Protein AF-A0A2G5KDV7-F1 (afdb_monomer)

Mean predicted aligned error: 4.02 Å

Foldseek 3Di:
DQADKDKLAPPFQAEEAEAQQWDWDACAPQPPRDIDTFHGLPDDNVLVVLLQVLLSVQCVQWSYISTNDVVSQVPHQQQRYAYEYRGCRCNSPPPDQWAEAALRNRDSGHTHIYGNVSPTSQSSSLVSNLRVLRNLHDAAWAAAPGRADCDDDLEDESSHRPVPHPYYHHDCNPDPRIPDRDRSQCSNADVSSVIHGDDFPFDQDPVGAAEFDADPVRDGDCVRVDGDPSDPSDDHHHDPPD

Structure (mmCIF, N/CA/C/O backbone):
data_AF-A0A2G5KDV7-F1
#
_entry.id   AF-A0A2G5KDV7-F1
#
loop_
_atom_site.group_PDB
_atom_site.id
_atom_site.type_symbol
_atom_site.label_atom_id
_atom_site.label_alt_id
_atom_site.label_comp_id
_atom_site.label_asym_id
_atom_site.label_entity_id
_atom_site.label_seq_id
_atom_site.pdbx_PDB_ins_code
_atom_site.Cartn_x
_atom_site.Cartn_y
_atom_site.Cartn_z
_atom_site.occupancy
_atom_site.B_iso_or_equiv
_atom_site.auth_seq_id
_atom_site.auth_comp_id
_atom_site.auth_asym_id
_atom_site.auth_atom_id
_atom_site.pdbx_PDB_model_num
ATOM 1 N N . MET A 1 1 ? 2.431 22.452 -7.881 1.00 47.41 1 MET A N 1
ATOM 2 C CA . MET A 1 1 ? 2.127 22.806 -6.476 1.00 47.41 1 MET A CA 1
ATOM 3 C C . MET A 1 1 ? 2.805 21.763 -5.609 1.00 47.41 1 MET A C 1
ATOM 5 O O . MET A 1 1 ? 3.000 20.666 -6.113 1.00 47.41 1 MET A O 1
ATOM 9 N N . ALA A 1 2 ? 3.227 22.096 -4.388 1.00 55.12 2 ALA A N 1
ATOM 10 C CA . ALA A 1 2 ? 3.723 21.061 -3.481 1.00 55.12 2 ALA A CA 1
ATOM 11 C C . ALA A 1 2 ? 2.567 20.085 -3.183 1.00 55.12 2 ALA A C 1
ATOM 13 O O . ALA A 1 2 ? 1.452 20.571 -2.965 1.00 55.12 2 ALA A O 1
ATOM 14 N N . PRO A 1 3 ? 2.790 18.763 -3.234 1.00 62.12 3 PRO A N 1
ATOM 15 C CA . PRO A 1 3 ? 1.729 17.787 -3.021 1.00 62.12 3 PRO A CA 1
ATOM 16 C C . PRO A 1 3 ? 1.114 17.924 -1.623 1.00 62.12 3 PRO A C 1
ATOM 18 O O . PRO A 1 3 ? 1.781 18.307 -0.659 1.00 62.12 3 PRO A O 1
ATOM 21 N N . THR A 1 4 ? -0.179 17.612 -1.516 1.00 76.38 4 THR A N 1
ATOM 22 C CA . THR A 1 4 ? -0.894 17.577 -0.232 1.00 76.38 4 THR A CA 1
ATOM 23 C C . THR A 1 4 ? -0.190 16.615 0.724 1.00 76.38 4 THR A C 1
ATOM 25 O O . THR A 1 4 ? 0.043 15.463 0.367 1.00 76.38 4 THR A O 1
ATOM 28 N N . THR A 1 5 ? 0.136 17.060 1.939 1.00 89.06 5 THR A N 1
ATOM 29 C CA . THR A 1 5 ? 0.749 16.224 2.981 1.00 89.06 5 THR A CA 1
ATOM 30 C C . THR A 1 5 ? -0.321 15.411 3.708 1.00 89.06 5 THR A C 1
ATOM 32 O O . THR A 1 5 ? -1.156 15.973 4.412 1.00 89.06 5 THR A O 1
ATOM 35 N N . LEU A 1 6 ? -0.300 14.090 3.532 1.00 94.62 6 LEU A N 1
ATOM 36 C CA . LEU A 1 6 ? -1.293 13.158 4.070 1.00 94.62 6 LEU A CA 1
ATOM 37 C C . LEU A 1 6 ? -0.600 12.016 4.816 1.00 94.62 6 LEU A C 1
ATOM 39 O O . LEU A 1 6 ? 0.477 11.576 4.417 1.00 94.62 6 LEU A O 1
ATOM 43 N N . GLU A 1 7 ? -1.240 11.501 5.861 1.00 97.75 7 GLU A N 1
ATOM 44 C CA . GLU A 1 7 ? -0.791 10.347 6.651 1.00 97.75 7 GLU A CA 1
ATOM 45 C C . GLU A 1 7 ? -2.012 9.502 7.032 1.00 97.75 7 GLU A C 1
ATOM 47 O O . GLU A 1 7 ? -3.019 10.052 7.475 1.00 97.75 7 GLU A O 1
ATOM 52 N N . SER A 1 8 ? -1.969 8.178 6.832 1.00 97.31 8 SER A N 1
ATOM 53 C CA . SER A 1 8 ? -3.058 7.286 7.280 1.00 97.31 8 SER A CA 1
ATOM 54 C C . SER A 1 8 ? -2.961 7.004 8.768 1.00 97.31 8 SER A C 1
ATOM 56 O O . SER A 1 8 ? -3.984 6.842 9.427 1.00 97.31 8 SER A O 1
ATOM 58 N N . ARG A 1 9 ? -1.731 6.928 9.285 1.00 96.62 9 ARG A N 1
ATOM 59 C CA . ARG A 1 9 ? -1.452 6.516 10.656 1.00 96.62 9 ARG A CA 1
ATOM 60 C C . ARG A 1 9 ? -0.153 7.162 11.153 1.00 96.62 9 ARG A C 1
ATOM 62 O O . ARG A 1 9 ? 0.885 6.498 11.190 1.00 96.62 9 ARG A O 1
ATOM 69 N N . PRO A 1 10 ? -0.174 8.459 11.515 1.00 97.31 10 PRO A N 1
ATOM 70 C CA . PRO A 1 10 ? 0.992 9.126 12.085 1.00 97.31 10 PRO A CA 1
ATOM 71 C C . PRO A 1 10 ? 1.557 8.357 13.285 1.00 97.31 10 PRO A C 1
ATOM 73 O O . PRO A 1 10 ? 0.815 7.956 14.179 1.00 97.31 10 PRO A O 1
ATOM 76 N N . GLY A 1 11 ? 2.875 8.153 13.303 1.00 96.31 11 GLY A N 1
ATOM 77 C CA . GLY A 1 11 ? 3.566 7.417 14.369 1.00 96.31 11 GLY A CA 1
ATOM 78 C C . GLY A 1 11 ? 3.565 5.891 14.226 1.00 96.31 11 GLY A C 1
ATOM 79 O O . GLY A 1 11 ? 4.108 5.216 15.100 1.00 96.31 11 GLY A O 1
ATOM 80 N N . ALA A 1 12 ? 2.999 5.341 13.145 1.00 97.88 12 ALA A N 1
ATOM 81 C CA . ALA A 1 12 ? 3.109 3.914 12.864 1.00 97.88 12 ALA A CA 1
ATOM 82 C C . ALA A 1 12 ? 4.566 3.465 12.672 1.00 97.88 12 ALA A C 1
ATOM 84 O O . ALA A 1 12 ? 5.421 4.237 12.236 1.00 97.88 12 ALA A O 1
ATOM 85 N N . THR A 1 13 ? 4.842 2.196 12.982 1.00 96.94 13 THR A N 1
ATOM 86 C CA . THR A 1 13 ? 6.197 1.629 12.895 1.00 96.94 13 THR A CA 1
ATOM 87 C C . THR A 1 13 ? 6.701 1.546 11.456 1.00 96.94 13 THR A C 1
ATOM 89 O O . THR A 1 13 ? 7.855 1.879 11.197 1.00 96.94 13 THR A O 1
ATOM 92 N N . ALA A 1 14 ? 5.852 1.102 10.529 1.00 98.44 14 ALA A N 1
ATOM 93 C CA . ALA A 1 14 ? 6.174 1.032 9.110 1.00 98.44 14 ALA A CA 1
ATOM 94 C C . ALA A 1 14 ? 5.738 2.304 8.373 1.00 98.44 14 ALA A C 1
ATOM 96 O O . ALA A 1 14 ? 4.662 2.836 8.641 1.00 98.44 14 ALA A O 1
ATOM 97 N N . VAL A 1 15 ? 6.533 2.766 7.405 1.00 98.69 15 VAL A N 1
ATOM 98 C CA . VAL A 1 15 ? 6.208 3.953 6.595 1.00 98.69 15 VAL A CA 1
ATOM 99 C C . VAL A 1 15 ? 6.324 3.653 5.105 1.00 98.69 15 VAL A C 1
ATOM 101 O O . VAL A 1 15 ? 7.385 3.274 4.620 1.00 98.69 15 VAL A O 1
ATOM 104 N N . VAL A 1 16 ? 5.263 3.896 4.344 1.00 98.81 16 VAL A N 1
ATOM 105 C CA . VAL A 1 16 ? 5.290 3.863 2.878 1.00 98.81 16 VAL A CA 1
ATOM 106 C C . VAL A 1 16 ? 5.050 5.274 2.365 1.00 98.81 16 VAL A C 1
ATOM 108 O O . VAL A 1 16 ? 3.980 5.846 2.575 1.00 98.81 16 VAL A O 1
ATOM 111 N N . TYR A 1 17 ? 6.053 5.833 1.694 1.00 98.69 17 TYR A N 1
ATOM 112 C CA . TYR A 1 17 ? 5.932 7.110 1.003 1.00 98.69 17 TYR A CA 1
ATOM 113 C C . TYR A 1 17 ? 5.472 6.899 -0.430 1.00 98.69 17 TYR A C 1
ATOM 115 O O . TYR A 1 17 ? 6.083 6.127 -1.170 1.00 98.69 17 TYR A O 1
ATOM 123 N N . LEU A 1 18 ? 4.407 7.601 -0.799 1.00 98.75 18 LEU A N 1
ATOM 124 C CA . LEU A 1 18 ? 3.873 7.642 -2.150 1.00 98.75 18 LEU A CA 1
ATOM 125 C C . LEU A 1 18 ? 4.426 8.882 -2.855 1.00 98.75 18 LEU A C 1
ATOM 127 O O . LEU A 1 18 ? 4.024 10.008 -2.554 1.00 98.75 18 LEU A O 1
ATOM 131 N N . ASP A 1 19 ? 5.361 8.659 -3.770 1.00 98.38 19 ASP A N 1
ATOM 132 C CA . ASP A 1 19 ? 5.949 9.694 -4.612 1.00 98.38 19 ASP A CA 1
ATOM 133 C C . ASP A 1 19 ? 5.128 9.864 -5.896 1.00 98.38 19 ASP A C 1
ATOM 135 O O . ASP A 1 19 ? 5.025 8.939 -6.701 1.00 98.38 19 ASP A O 1
ATOM 139 N N . PHE A 1 20 ? 4.565 11.055 -6.093 1.00 98.12 20 PHE A N 1
ATOM 140 C CA . PHE A 1 20 ? 3.835 11.433 -7.308 1.00 98.12 20 PHE A CA 1
ATOM 141 C C . PHE A 1 20 ? 4.504 12.589 -8.062 1.00 98.12 20 PHE A C 1
ATOM 143 O O . PHE A 1 20 ? 4.075 12.914 -9.174 1.00 98.12 20 PHE A O 1
ATOM 150 N N . ASP A 1 21 ? 5.500 13.246 -7.462 1.00 96.56 21 ASP A N 1
ATOM 151 C CA . ASP A 1 21 ? 6.151 14.442 -7.999 1.00 96.56 21 ASP A CA 1
ATOM 152 C C . ASP A 1 21 ? 7.468 14.148 -8.728 1.00 96.56 21 ASP A C 1
ATOM 154 O O . ASP A 1 21 ? 8.045 15.058 -9.327 1.00 96.56 21 ASP A O 1
ATOM 158 N N . GLY A 1 22 ? 7.854 12.873 -8.793 1.00 95.94 22 GLY A N 1
ATOM 159 C CA . GLY A 1 22 ? 9.007 12.390 -9.539 1.00 95.94 22 GLY A CA 1
ATOM 160 C C . GLY A 1 22 ? 10.248 12.307 -8.656 1.00 95.94 22 GLY A C 1
ATOM 161 O O . GLY A 1 22 ? 10.384 13.006 -7.654 1.00 95.94 22 GLY A O 1
ATOM 162 N N . GLU A 1 23 ? 11.196 11.460 -9.048 1.00 96.88 23 GLU A N 1
ATOM 163 C CA . GLU A 1 23 ? 12.328 11.101 -8.199 1.00 96.88 23 GLU A CA 1
ATOM 164 C C . GLU A 1 23 ? 13.599 10.850 -9.012 1.00 96.88 23 GLU A C 1
ATOM 166 O O . GLU A 1 23 ? 13.586 10.478 -10.188 1.00 96.88 23 GLU A O 1
ATOM 171 N N . THR A 1 24 ? 14.742 11.050 -8.362 1.00 97.38 24 THR A N 1
ATOM 172 C CA . THR A 1 24 ? 16.050 10.639 -8.870 1.00 97.38 24 THR A CA 1
ATOM 173 C C . THR A 1 24 ? 16.578 9.486 -8.029 1.00 97.38 24 THR A C 1
ATOM 175 O O . THR A 1 24 ? 17.140 9.665 -6.949 1.00 97.38 24 THR A O 1
ATOM 178 N N . VAL A 1 25 ? 16.448 8.273 -8.556 1.00 96.81 25 VAL A N 1
ATOM 179 C CA . VAL A 1 25 ? 16.877 7.047 -7.880 1.00 96.81 25 VAL A CA 1
ATOM 180 C C . VAL A 1 25 ? 18.242 6.622 -8.407 1.00 96.81 25 VAL A C 1
ATOM 182 O O . VAL A 1 25 ? 18.429 6.487 -9.611 1.00 96.81 25 VAL A O 1
ATOM 185 N N . SER A 1 26 ? 19.211 6.369 -7.527 1.00 96.50 26 SER A N 1
ATOM 186 C CA . SER A 1 26 ? 20.548 5.881 -7.907 1.00 96.50 26 SER A CA 1
ATOM 187 C C . SER A 1 26 ? 21.129 4.942 -6.850 1.00 96.50 26 SER A C 1
ATOM 189 O O . SER A 1 26 ? 20.681 4.939 -5.705 1.00 96.50 26 SER A O 1
ATOM 191 N N . GLY A 1 27 ? 22.111 4.115 -7.229 1.00 94.50 27 GLY A N 1
ATOM 192 C CA . GLY A 1 27 ? 22.778 3.198 -6.295 1.00 94.50 27 GLY A CA 1
ATOM 193 C C . GLY A 1 27 ? 21.900 2.046 -5.790 1.00 94.50 27 GLY A C 1
ATOM 194 O O . GLY A 1 27 ? 22.244 1.403 -4.800 1.00 94.50 27 GLY A O 1
ATOM 195 N N . THR A 1 28 ? 20.775 1.786 -6.456 1.00 95.38 28 THR A N 1
ATOM 196 C CA . THR A 1 28 ? 19.835 0.709 -6.125 1.00 95.38 28 THR A CA 1
ATOM 197 C C . THR A 1 28 ? 20.129 -0.546 -6.951 1.00 95.38 28 THR A C 1
ATOM 199 O O . THR A 1 28 ? 20.949 -0.544 -7.866 1.00 95.38 28 THR A O 1
ATOM 202 N N . SER A 1 29 ? 19.470 -1.660 -6.653 1.00 95.31 29 SER A N 1
ATOM 203 C CA . SER A 1 29 ? 19.547 -2.870 -7.477 1.00 95.31 29 SER A CA 1
ATOM 204 C C . SER A 1 29 ? 18.914 -2.668 -8.860 1.00 95.31 29 SER A C 1
ATOM 206 O O . SER A 1 29 ? 19.253 -3.383 -9.806 1.00 95.31 29 SER A O 1
ATOM 208 N N . TRP A 1 30 ? 18.041 -1.668 -9.015 1.00 96.25 30 TRP A N 1
ATOM 209 C CA . TRP A 1 30 ? 17.484 -1.302 -10.310 1.00 96.25 30 TRP A CA 1
ATOM 210 C C . TRP A 1 30 ? 18.577 -0.817 -11.254 1.00 96.25 30 TRP A C 1
ATOM 212 O O . TRP A 1 30 ? 19.477 -0.066 -10.879 1.00 96.25 30 TRP A O 1
ATOM 222 N N . ARG A 1 31 ? 18.503 -1.268 -12.511 1.00 94.81 31 ARG A N 1
ATOM 223 C CA . ARG A 1 31 ? 19.414 -0.848 -13.586 1.00 94.81 31 ARG A CA 1
ATOM 224 C C . ARG A 1 31 ? 20.901 -0.978 -13.226 1.00 94.81 31 ARG A C 1
ATOM 226 O O . ARG A 1 31 ? 21.716 -0.217 -13.746 1.00 94.81 31 ARG A O 1
ATOM 233 N N . ASN A 1 32 ? 21.262 -1.963 -12.400 1.00 94.50 32 ASN A N 1
ATOM 234 C CA . ASN A 1 32 ? 22.628 -2.190 -11.916 1.00 94.50 32 ASN A CA 1
ATOM 235 C C . ASN A 1 32 ? 23.232 -0.960 -11.204 1.00 94.50 32 ASN A C 1
ATOM 237 O O . ASN A 1 32 ? 24.408 -0.656 -11.396 1.00 94.50 32 ASN A O 1
ATOM 241 N N . GLY A 1 33 ? 22.428 -0.217 -10.437 1.00 94.94 33 GLY A N 1
ATOM 242 C CA . GLY A 1 33 ? 22.871 0.969 -9.695 1.00 94.94 33 GLY A CA 1
ATOM 243 C C . GLY A 1 33 ? 22.898 2.265 -10.495 1.00 94.94 33 GLY A C 1
ATOM 244 O O . GLY A 1 33 ? 23.151 3.321 -9.911 1.00 94.94 33 GLY A O 1
ATOM 245 N N . ASN A 1 34 ? 22.624 2.214 -11.802 1.00 96.44 34 ASN A N 1
ATOM 246 C CA . ASN A 1 34 ? 22.547 3.414 -12.630 1.00 96.44 34 ASN A CA 1
ATOM 247 C C . ASN A 1 34 ? 21.387 4.315 -12.200 1.00 96.44 34 ASN A C 1
ATOM 249 O O . ASN A 1 34 ? 20.353 3.842 -11.729 1.00 96.44 34 ASN A O 1
ATOM 253 N N . THR A 1 35 ? 21.555 5.617 -12.421 1.00 97.25 35 THR A N 1
ATOM 254 C CA . THR A 1 35 ? 20.523 6.608 -12.126 1.00 97.25 35 THR A CA 1
ATOM 255 C C . THR A 1 35 ? 19.293 6.424 -13.014 1.00 97.25 35 THR A C 1
ATOM 257 O O . THR A 1 35 ? 19.408 6.294 -14.234 1.00 97.25 35 THR A O 1
ATOM 260 N N . VAL A 1 36 ? 18.118 6.472 -12.392 1.00 97.31 36 VAL A N 1
ATOM 261 C CA . VAL A 1 36 ? 16.805 6.577 -13.026 1.00 97.31 36 VAL A CA 1
ATOM 262 C C . VAL A 1 36 ? 16.191 7.897 -12.570 1.00 97.31 36 VAL A C 1
ATOM 264 O O . VAL A 1 36 ? 15.966 8.088 -11.379 1.00 97.31 36 VAL A O 1
ATOM 267 N N . ASN A 1 37 ? 15.947 8.802 -13.516 1.00 97.81 37 ASN A N 1
ATOM 268 C CA . ASN A 1 37 ? 15.204 10.038 -13.276 1.00 97.81 37 ASN A CA 1
ATOM 269 C C . ASN A 1 37 ? 13.776 9.813 -13.755 1.00 97.81 37 ASN A C 1
ATOM 271 O O . ASN A 1 37 ? 13.599 9.392 -14.901 1.00 97.81 37 ASN A O 1
ATOM 275 N N . THR A 1 38 ? 12.789 10.071 -12.907 1.00 97.50 38 THR A N 1
ATOM 276 C CA . THR A 1 38 ? 11.385 9.846 -13.238 1.00 97.50 38 THR A CA 1
ATOM 277 C C . THR A 1 38 ? 10.611 11.146 -13.331 1.00 97.50 38 THR A C 1
ATOM 279 O O . THR A 1 38 ? 10.773 12.060 -12.527 1.00 97.50 38 THR A O 1
ATOM 282 N N . GLU A 1 39 ? 9.760 11.219 -14.349 1.00 98.25 39 GLU A N 1
ATOM 283 C CA . GLU A 1 39 ? 8.775 12.285 -14.479 1.00 98.25 39 GLU A CA 1
ATOM 284 C C . GLU A 1 39 ? 7.673 12.141 -13.410 1.00 98.25 39 GLU A C 1
ATOM 286 O O . GLU A 1 39 ? 7.352 11.008 -13.022 1.00 98.25 39 GLU A O 1
ATOM 291 N N . PRO A 1 40 ? 7.044 13.252 -12.984 1.00 97.75 40 PRO A N 1
ATOM 292 C CA . PRO A 1 40 ? 5.869 13.221 -12.117 1.00 97.75 40 PRO A CA 1
ATOM 293 C C . PRO A 1 40 ? 4.734 12.361 -12.694 1.00 97.75 40 PRO A C 1
ATOM 295 O O . PRO A 1 40 ? 4.564 12.274 -13.913 1.00 97.75 40 PRO A O 1
ATOM 298 N N . ALA A 1 41 ? 3.880 11.812 -11.827 1.00 97.75 41 ALA A N 1
ATOM 299 C CA . ALA A 1 41 ? 2.701 11.036 -12.229 1.00 97.75 41 ALA A CA 1
ATOM 300 C C . ALA A 1 41 ? 1.692 11.850 -13.064 1.00 97.75 41 ALA A C 1
ATOM 302 O O . ALA A 1 41 ? 0.927 11.291 -13.845 1.00 97.75 41 ALA A O 1
ATOM 303 N N . GLY A 1 42 ? 1.663 13.177 -12.890 1.00 96.50 42 GLY A N 1
ATOM 304 C CA . GLY A 1 42 ? 0.704 14.060 -13.567 1.00 96.50 42 GLY A CA 1
ATOM 305 C C . GLY A 1 42 ? -0.707 14.045 -12.965 1.00 96.50 42 GLY A C 1
ATOM 306 O O . GLY A 1 42 ? -1.636 14.553 -13.589 1.00 96.50 42 GLY A O 1
ATOM 307 N N . PHE A 1 43 ? -0.869 13.482 -11.766 1.00 96.75 43 PHE A N 1
ATOM 308 C CA . PHE A 1 43 ? -2.140 13.425 -11.043 1.00 96.75 43 PHE A CA 1
ATOM 309 C C . PHE A 1 43 ? -2.561 14.777 -10.466 1.00 96.75 43 PHE A C 1
ATOM 311 O O . PHE A 1 43 ? -1.742 15.583 -10.022 1.00 96.75 43 PHE A O 1
ATOM 318 N N . SER A 1 44 ? -3.874 14.999 -10.435 1.00 96.00 44 SER A N 1
ATOM 319 C CA . SER A 1 44 ? -4.503 16.046 -9.631 1.00 96.00 44 SER A CA 1
ATOM 320 C C . SER A 1 44 ? -4.481 15.702 -8.136 1.00 96.00 44 SER A C 1
ATOM 322 O O . SER A 1 44 ? -4.366 14.536 -7.757 1.00 96.00 44 SER A O 1
ATOM 324 N N . ASP A 1 45 ? -4.680 16.698 -7.266 1.00 95.12 45 ASP A N 1
ATOM 325 C CA . ASP A 1 45 ? -4.762 16.466 -5.814 1.00 95.12 45 ASP A CA 1
ATOM 326 C C . ASP A 1 45 ? -5.859 15.452 -5.448 1.00 95.12 45 ASP A C 1
ATOM 328 O O . ASP A 1 45 ? -5.668 14.620 -4.565 1.00 95.12 45 ASP A O 1
ATOM 332 N N . ALA A 1 46 ? -6.990 15.470 -6.163 1.00 96.25 46 ALA A N 1
ATOM 333 C CA . ALA A 1 46 ? -8.077 14.513 -5.959 1.00 96.25 46 ALA A CA 1
ATOM 334 C C . ALA A 1 46 ? -7.661 13.074 -6.309 1.00 96.25 46 ALA A C 1
ATOM 336 O O . ALA A 1 46 ? -8.038 12.135 -5.610 1.00 96.25 46 ALA A O 1
ATOM 337 N N . GLU A 1 47 ? -6.863 12.889 -7.363 1.00 97.50 47 GLU A N 1
ATOM 338 C CA . GLU A 1 47 ? -6.331 11.576 -7.736 1.00 97.50 47 GLU A CA 1
ATOM 339 C C . GLU A 1 47 ? -5.266 11.091 -6.750 1.00 97.50 47 GLU A C 1
ATOM 341 O O . GLU A 1 47 ? -5.266 9.911 -6.404 1.00 97.50 47 GLU A O 1
ATOM 346 N N . ILE A 1 48 ? -4.411 11.987 -6.244 1.00 97.69 48 ILE A N 1
ATOM 347 C CA . ILE A 1 48 ? -3.427 11.672 -5.195 1.00 97.69 48 ILE A CA 1
ATOM 348 C C . ILE A 1 48 ? -4.141 11.233 -3.911 1.00 97.69 48 ILE A C 1
ATOM 350 O O . ILE A 1 48 ? -3.840 10.164 -3.378 1.00 97.69 48 ILE A O 1
ATOM 354 N N . ILE A 1 49 ? -5.122 12.017 -3.443 1.00 97.38 49 ILE A N 1
ATOM 355 C CA . ILE A 1 49 ? -5.931 11.688 -2.260 1.00 97.38 49 ILE A CA 1
ATOM 356 C C . ILE A 1 49 ? -6.591 10.324 -2.451 1.00 97.38 49 ILE A C 1
ATOM 358 O O . ILE A 1 49 ? -6.446 9.455 -1.593 1.00 97.38 49 ILE A O 1
ATOM 362 N N . ARG A 1 50 ? -7.245 10.101 -3.597 1.00 97.56 50 ARG A N 1
ATOM 363 C CA . ARG A 1 50 ? -7.967 8.853 -3.845 1.00 97.56 50 ARG A CA 1
ATOM 364 C C . ARG A 1 50 ? -7.041 7.640 -3.947 1.00 97.56 50 ARG A C 1
ATOM 366 O O . ARG A 1 50 ? -7.377 6.585 -3.419 1.00 97.56 50 ARG A O 1
ATOM 373 N N . THR A 1 51 ? -5.886 7.782 -4.597 1.00 98.12 51 THR A N 1
ATOM 374 C CA . THR A 1 51 ? -4.870 6.718 -4.689 1.00 98.12 51 THR A CA 1
ATOM 375 C C . THR A 1 51 ? -4.385 6.333 -3.294 1.00 98.12 51 THR A C 1
ATOM 377 O O . THR A 1 51 ? -4.356 5.156 -2.941 1.00 98.12 51 THR A O 1
ATOM 380 N N . ARG A 1 52 ? -4.074 7.339 -2.468 1.00 98.06 52 ARG A N 1
ATOM 381 C CA . ARG A 1 52 ? -3.622 7.145 -1.091 1.00 98.06 52 ARG A CA 1
ATOM 382 C C . ARG A 1 52 ? -4.702 6.535 -0.203 1.00 98.06 52 ARG A C 1
ATOM 384 O O . ARG A 1 52 ? -4.370 5.706 0.627 1.00 98.06 52 ARG A O 1
ATOM 391 N N . GLU A 1 53 ? -5.964 6.936 -0.341 1.00 97.69 53 GLU A N 1
ATOM 392 C CA . GLU A 1 53 ? -7.085 6.347 0.408 1.00 97.69 53 GLU A CA 1
ATOM 393 C C . GLU A 1 53 ? -7.254 4.857 0.124 1.00 97.69 53 GLU A C 1
ATOM 395 O O . GLU A 1 53 ? -7.460 4.098 1.060 1.00 97.69 53 GLU A O 1
ATOM 400 N N . ILE A 1 54 ? -7.129 4.438 -1.139 1.00 97.88 54 ILE A N 1
ATOM 401 C CA . ILE A 1 54 ? -7.214 3.020 -1.515 1.00 97.88 54 ILE A CA 1
ATOM 402 C C . ILE A 1 54 ? -6.102 2.227 -0.829 1.00 97.88 54 ILE A C 1
ATOM 404 O O . ILE A 1 54 ? -6.383 1.268 -0.122 1.00 97.88 54 ILE A O 1
ATOM 408 N N . MET A 1 55 ? -4.853 2.684 -0.951 1.00 98.62 55 MET A N 1
ATOM 409 C CA . MET A 1 55 ? -3.736 2.021 -0.275 1.00 98.62 55 MET A CA 1
ATOM 410 C C . MET A 1 55 ? -3.875 2.080 1.254 1.00 98.62 55 MET A C 1
ATOM 412 O O . MET A 1 55 ? -3.588 1.112 1.945 1.00 98.62 55 MET A O 1
ATOM 416 N N . ALA A 1 56 ? -4.323 3.206 1.813 1.00 98.31 56 ALA A N 1
ATOM 417 C CA . ALA A 1 56 ? -4.527 3.345 3.253 1.00 98.31 56 ALA A CA 1
ATOM 418 C C . ALA A 1 56 ? -5.575 2.364 3.790 1.00 98.31 56 ALA A C 1
ATOM 420 O O . ALA A 1 56 ? -5.398 1.869 4.899 1.00 98.31 56 ALA A O 1
ATOM 421 N N . GLU A 1 57 ? -6.625 2.087 3.015 1.00 96.94 57 GLU A N 1
ATOM 422 C CA . GLU A 1 57 ? -7.645 1.094 3.345 1.00 96.94 57 GLU A CA 1
ATOM 423 C C . GLU A 1 57 ? -7.075 -0.327 3.288 1.00 96.94 57 GLU A C 1
ATOM 425 O O . GLU A 1 57 ? -7.196 -1.069 4.263 1.00 96.94 57 GLU A O 1
ATOM 430 N N . ASP A 1 58 ? -6.370 -0.674 2.205 1.00 97.94 58 ASP A N 1
ATOM 431 C CA . ASP A 1 58 ? -5.742 -1.991 2.038 1.00 97.94 58 ASP A CA 1
ATOM 432 C C . ASP A 1 58 ? -4.766 -2.304 3.186 1.00 97.94 58 ASP A C 1
ATOM 434 O O . ASP A 1 58 ? -4.677 -3.443 3.644 1.00 97.94 58 ASP A O 1
ATOM 438 N N . PHE A 1 59 ? -4.041 -1.296 3.682 1.00 98.19 59 PHE A N 1
ATOM 439 C CA . PHE A 1 59 ? -3.088 -1.443 4.785 1.00 98.19 59 PHE A CA 1
ATOM 440 C C . PHE A 1 59 ? -3.657 -1.081 6.169 1.00 98.19 59 PHE A C 1
ATOM 442 O O . PHE A 1 59 ? -2.907 -1.091 7.149 1.00 98.19 59 PHE A O 1
ATOM 449 N N . SER A 1 60 ? -4.956 -0.781 6.285 1.00 96.50 60 SER A N 1
ATOM 450 C CA . SER A 1 60 ? -5.580 -0.326 7.538 1.00 96.50 60 SER A CA 1
ATOM 451 C C . SER A 1 60 ? -5.412 -1.272 8.744 1.00 96.50 60 SER A C 1
ATOM 453 O O . SER A 1 60 ? -5.217 -0.731 9.844 1.00 96.50 60 SER A O 1
ATOM 455 N N . PRO A 1 61 ? -5.367 -2.620 8.588 1.00 96.31 61 PRO A N 1
ATOM 456 C CA . PRO A 1 61 ? -5.149 -3.551 9.702 1.00 96.31 61 PRO A CA 1
ATOM 457 C C . PRO A 1 61 ? -3.726 -3.523 10.274 1.00 96.31 61 PRO A C 1
ATOM 459 O O . PRO A 1 61 ? -3.464 -4.049 11.356 1.00 96.31 61 PRO A O 1
ATOM 462 N N . PHE A 1 62 ? -2.768 -2.950 9.544 1.00 97.88 62 PHE A N 1
ATOM 463 C CA . PHE A 1 62 ? -1.353 -3.024 9.888 1.00 97.88 62 PHE A CA 1
ATOM 464 C C . PHE A 1 62 ? -0.854 -1.734 10.530 1.00 97.88 62 PHE A C 1
ATOM 466 O O . PHE A 1 62 ? -1.336 -0.631 10.255 1.00 97.88 62 PHE A O 1
ATOM 473 N N . ASN A 1 63 ? 0.166 -1.860 11.379 1.00 97.94 63 ASN A N 1
ATOM 474 C CA . ASN A 1 63 ? 0.860 -0.729 11.982 1.00 97.94 63 ASN A CA 1
ATOM 475 C C . ASN A 1 63 ? 1.783 -0.044 10.953 1.00 97.94 63 ASN A C 1
ATOM 477 O O . ASN A 1 63 ? 3.013 -0.050 11.075 1.00 97.94 63 ASN A O 1
ATOM 481 N N . MET A 1 64 ? 1.158 0.525 9.918 1.00 98.62 64 MET A N 1
ATOM 482 C CA . MET A 1 64 ? 1.782 1.127 8.748 1.00 98.62 64 MET A CA 1
ATOM 483 C C . MET A 1 64 ? 1.148 2.480 8.406 1.00 98.62 64 MET A C 1
ATOM 485 O O . MET A 1 64 ? -0.073 2.638 8.384 1.00 98.62 64 MET A O 1
ATOM 489 N N . ASN A 1 65 ? 1.998 3.459 8.107 1.00 98.75 65 ASN A N 1
ATOM 490 C CA . ASN A 1 65 ? 1.612 4.778 7.635 1.00 98.75 65 ASN A CA 1
ATOM 491 C C . ASN A 1 65 ? 1.775 4.866 6.116 1.00 98.75 65 ASN A C 1
ATOM 493 O O . ASN A 1 65 ? 2.892 4.796 5.604 1.00 98.75 65 ASN A O 1
ATOM 497 N N . ILE A 1 66 ? 0.670 5.077 5.410 1.00 98.75 66 ILE A N 1
ATOM 498 C CA . ILE A 1 66 ? 0.638 5.392 3.984 1.00 98.75 66 ILE A CA 1
ATOM 499 C C . ILE A 1 66 ? 0.601 6.911 3.846 1.00 98.75 66 ILE A C 1
ATOM 501 O O . ILE A 1 66 ? -0.400 7.561 4.186 1.00 98.75 66 ILE A O 1
ATOM 505 N N . THR A 1 67 ? 1.705 7.484 3.371 1.00 98.62 67 THR A N 1
ATOM 506 C CA . THR A 1 67 ? 1.947 8.923 3.456 1.00 98.62 67 THR A CA 1
ATOM 507 C C . THR A 1 67 ? 2.456 9.546 2.161 1.00 98.62 67 THR A C 1
ATOM 509 O O . THR A 1 67 ? 3.186 8.931 1.395 1.00 98.62 67 THR A O 1
ATOM 512 N N . THR A 1 68 ? 2.104 10.810 1.942 1.00 97.88 68 THR A N 1
ATOM 513 C CA . THR A 1 68 ? 2.720 11.712 0.950 1.00 97.88 68 THR A CA 1
ATOM 514 C C . THR A 1 68 ? 3.641 12.739 1.627 1.00 97.88 68 THR A C 1
ATOM 516 O O . THR A 1 68 ? 4.025 13.747 1.037 1.00 97.88 68 THR A O 1
ATOM 519 N N . ASN A 1 69 ? 3.997 12.519 2.897 1.00 97.12 69 ASN A N 1
ATOM 520 C CA . ASN A 1 69 ? 4.899 13.362 3.670 1.00 97.12 69 ASN A CA 1
ATOM 521 C C . ASN A 1 69 ? 6.335 12.827 3.597 1.00 97.12 69 ASN A C 1
ATOM 523 O O . ASN A 1 69 ? 6.719 11.919 4.340 1.00 97.12 69 ASN A O 1
ATOM 527 N N . ARG A 1 70 ? 7.160 13.430 2.736 1.00 96.69 70 ARG A N 1
ATOM 528 C CA . ARG A 1 70 ? 8.569 13.042 2.567 1.00 96.69 70 ARG A CA 1
ATOM 529 C C . ARG A 1 70 ? 9.358 13.082 3.878 1.00 96.69 70 ARG A C 1
ATOM 531 O O . ARG A 1 70 ? 10.172 12.195 4.122 1.00 96.69 70 ARG A O 1
ATOM 538 N N . ALA A 1 71 ? 9.094 14.065 4.740 1.00 97.12 71 ALA A N 1
ATOM 539 C CA . ALA A 1 71 ? 9.822 14.221 5.998 1.00 97.12 71 ALA A CA 1
ATOM 540 C C . ALA A 1 71 ? 9.604 13.032 6.951 1.00 97.12 71 ALA A C 1
ATOM 542 O O . ALA A 1 71 ? 10.535 12.630 7.646 1.00 97.12 71 ALA A O 1
ATOM 543 N N . VAL A 1 72 ? 8.406 12.437 6.953 1.00 97.62 72 VAL A N 1
ATOM 544 C CA . VAL A 1 72 ? 8.091 11.248 7.766 1.00 97.62 72 VAL A CA 1
ATOM 545 C C . VAL A 1 72 ? 8.867 10.031 7.264 1.00 97.62 72 VAL A C 1
ATOM 547 O O . VAL A 1 72 ? 9.465 9.303 8.053 1.00 97.62 72 VAL A O 1
ATOM 550 N N . TYR A 1 73 ? 8.946 9.851 5.946 1.00 97.62 73 TYR A N 1
ATOM 551 C CA . TYR A 1 73 ? 9.751 8.792 5.334 1.00 97.62 73 TYR A CA 1
ATOM 552 C C . TYR A 1 73 ? 11.253 8.950 5.580 1.00 97.62 73 TYR A C 1
ATOM 554 O O . TYR A 1 73 ? 11.952 7.978 5.870 1.00 97.62 73 TYR A O 1
ATOM 562 N N . GLU A 1 74 ? 11.776 10.171 5.501 1.00 97.12 74 GLU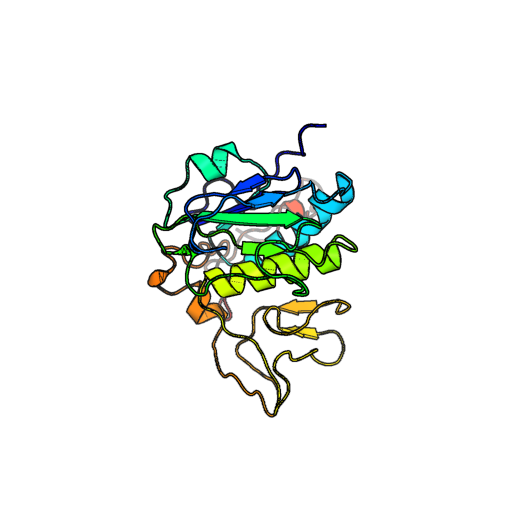 A N 1
ATOM 563 C CA . GLU A 1 74 ? 13.200 10.420 5.738 1.00 97.12 74 GLU A CA 1
ATOM 564 C C . GLU A 1 74 ? 13.616 10.127 7.184 1.00 97.12 74 GLU A C 1
ATOM 566 O O . GLU A 1 74 ? 14.740 9.675 7.408 1.00 97.12 74 GLU A O 1
ATOM 571 N N . GLN A 1 75 ? 12.705 10.310 8.144 1.00 97.50 75 GLN A N 1
ATOM 572 C CA . GLN A 1 75 ? 12.932 10.008 9.560 1.00 97.50 75 GLN A CA 1
ATOM 573 C C . GLN A 1 75 ? 12.816 8.514 9.898 1.00 97.50 75 GLN A C 1
ATOM 575 O O . GLN A 1 75 ? 13.379 8.077 10.903 1.00 97.50 75 GLN A O 1
ATOM 580 N N . ALA A 1 76 ? 12.117 7.724 9.080 1.00 97.25 76 ALA A N 1
ATOM 581 C CA . ALA A 1 76 ? 11.943 6.297 9.323 1.00 97.25 76 ALA A CA 1
ATOM 582 C C . ALA A 1 76 ? 13.250 5.497 9.079 1.00 97.25 76 ALA A C 1
ATOM 584 O O . ALA A 1 76 ? 14.033 5.833 8.175 1.00 97.25 76 ALA A O 1
ATOM 585 N N . PRO A 1 77 ? 13.506 4.415 9.843 1.00 96.31 77 PRO A N 1
ATOM 586 C CA . PRO A 1 77 ? 14.623 3.504 9.587 1.00 96.31 77 PRO A CA 1
ATOM 587 C C . PRO A 1 77 ? 14.521 2.830 8.213 1.00 96.31 77 PRO A C 1
ATOM 589 O O . PRO A 1 77 ? 13.426 2.529 7.747 1.00 96.31 77 PRO A O 1
ATOM 592 N N . ASN A 1 78 ? 15.659 2.550 7.564 1.00 95.19 78 ASN A N 1
ATOM 593 C CA . ASN A 1 78 ? 15.671 1.971 6.210 1.00 95.19 78 ASN A CA 1
ATOM 594 C C . ASN A 1 78 ? 14.956 0.615 6.117 1.00 95.19 78 ASN A C 1
ATOM 596 O O . ASN A 1 78 ? 14.290 0.363 5.127 1.00 95.19 78 ASN A O 1
ATOM 600 N N . ASN A 1 79 ? 15.038 -0.214 7.158 1.00 95.56 79 ASN A N 1
ATOM 601 C CA . ASN A 1 79 ? 14.384 -1.524 7.235 1.00 95.56 79 ASN A CA 1
ATOM 602 C C . ASN A 1 79 ? 12.923 -1.473 7.736 1.00 95.56 79 ASN A C 1
ATOM 604 O O . ASN A 1 79 ? 12.380 -2.505 8.144 1.00 95.56 79 ASN A O 1
ATOM 608 N N . GLN A 1 80 ? 12.336 -0.275 7.799 1.00 96.88 80 GLN A N 1
ATOM 609 C CA . GLN A 1 80 ? 10.955 -0.003 8.215 1.00 96.88 80 GLN A CA 1
ATOM 610 C C . GLN A 1 80 ? 10.287 1.034 7.299 1.00 96.88 80 GLN A C 1
ATOM 612 O O . GLN A 1 80 ? 9.291 1.658 7.677 1.00 96.88 80 GLN A O 1
ATOM 617 N N . LYS A 1 81 ? 10.827 1.236 6.091 1.00 98.00 81 LYS A N 1
ATOM 618 C CA . LYS A 1 81 ? 10.258 2.178 5.135 1.00 98.00 81 LYS A CA 1
ATOM 619 C C . LYS A 1 81 ? 10.318 1.700 3.698 1.00 98.00 81 LYS A C 1
ATOM 621 O O . LYS A 1 81 ? 11.208 0.950 3.313 1.00 98.00 81 LYS A O 1
ATOM 626 N N . MET A 1 82 ? 9.405 2.218 2.888 1.00 98.75 82 MET A N 1
ATOM 627 C CA . MET A 1 82 ? 9.391 2.006 1.449 1.00 98.75 82 MET A CA 1
ATOM 628 C C . MET A 1 82 ? 9.088 3.296 0.702 1.00 98.75 82 MET A C 1
ATOM 630 O O . MET A 1 82 ? 8.222 4.072 1.098 1.00 98.75 82 MET A O 1
ATOM 634 N N . LEU A 1 83 ? 9.815 3.498 -0.392 1.00 98.69 83 LEU A N 1
ATOM 635 C CA . LEU A 1 83 ? 9.542 4.509 -1.402 1.00 98.69 83 LEU A CA 1
ATOM 636 C C . LEU A 1 83 ? 8.777 3.826 -2.543 1.00 98.69 83 LEU A C 1
ATOM 638 O O . LEU A 1 83 ? 9.307 2.914 -3.180 1.00 98.69 83 LEU A O 1
ATOM 642 N N . CYS A 1 84 ? 7.535 4.246 -2.768 1.00 98.81 84 CYS A N 1
ATOM 643 C CA . CYS A 1 84 ? 6.676 3.780 -3.852 1.00 98.81 84 CYS A CA 1
ATOM 64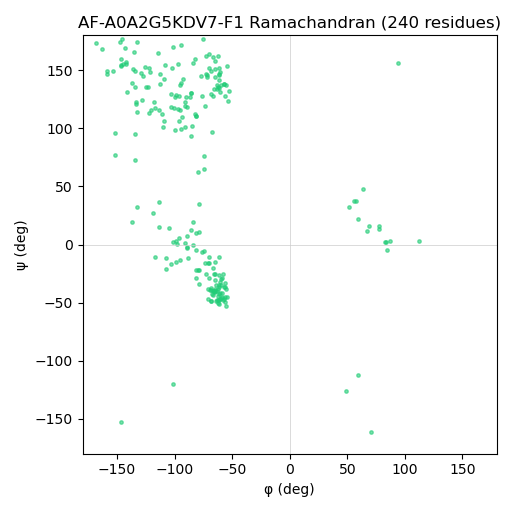4 C C . CYS A 1 84 ? 6.492 4.918 -4.859 1.00 98.81 84 CYS A C 1
ATOM 646 O O . CYS A 1 84 ? 5.909 5.948 -4.523 1.00 98.81 84 CYS A O 1
ATOM 648 N N . ILE A 1 85 ? 7.038 4.752 -6.065 1.00 98.81 85 ILE A N 1
ATOM 649 C CA . ILE A 1 85 ? 7.134 5.816 -7.074 1.00 98.81 85 ILE A CA 1
ATOM 650 C C . ILE A 1 85 ? 6.070 5.619 -8.145 1.00 98.81 85 ILE A C 1
ATOM 652 O O . ILE A 1 85 ? 6.110 4.637 -8.886 1.00 98.81 85 ILE A O 1
ATOM 656 N N . PHE A 1 86 ? 5.166 6.586 -8.272 1.00 98.75 86 PHE A N 1
ATOM 657 C CA . PHE A 1 86 ? 4.138 6.646 -9.304 1.00 98.75 86 PHE A CA 1
ATOM 658 C C . PHE A 1 86 ? 4.639 7.510 -10.455 1.00 98.75 86 PHE A C 1
ATOM 660 O O . PHE A 1 86 ? 4.886 8.704 -10.294 1.00 98.75 86 PHE A O 1
ATOM 667 N N . THR A 1 87 ? 4.811 6.922 -11.635 1.00 98.69 87 THR A N 1
ATOM 668 C CA . THR A 1 87 ? 5.426 7.639 -12.758 1.00 98.69 87 THR A CA 1
ATOM 669 C C . THR A 1 87 ? 5.069 7.009 -14.102 1.00 98.69 87 THR A C 1
ATOM 671 O O . THR A 1 87 ? 4.935 5.792 -14.188 1.00 98.69 87 THR A O 1
ATOM 674 N N . PRO A 1 88 ? 4.983 7.788 -15.195 1.00 98.12 88 PRO A N 1
ATOM 675 C CA . PRO A 1 88 ? 4.954 7.221 -16.543 1.00 98.12 88 PRO A CA 1
ATOM 676 C C . PRO A 1 88 ? 6.334 6.708 -17.004 1.00 98.12 88 PRO A C 1
ATOM 678 O O . PRO A 1 88 ? 6.450 6.148 -18.092 1.00 98.12 88 PRO A O 1
ATOM 681 N N . THR A 1 89 ? 7.399 6.931 -16.225 1.00 98.12 89 THR A N 1
ATOM 682 C CA . THR A 1 89 ? 8.773 6.576 -16.602 1.00 98.12 89 THR A CA 1
ATOM 683 C C . THR A 1 89 ? 9.094 5.123 -16.250 1.00 98.12 89 THR A C 1
ATOM 685 O O . THR A 1 89 ? 9.597 4.826 -15.168 1.00 98.12 89 THR A O 1
ATOM 688 N N . ASP A 1 90 ? 8.899 4.207 -17.197 1.00 97.31 90 ASP A N 1
ATOM 689 C CA . ASP A 1 90 ? 9.089 2.758 -17.009 1.00 97.31 90 ASP A CA 1
ATOM 690 C C . ASP A 1 90 ? 10.542 2.272 -17.178 1.00 97.31 90 ASP A C 1
ATOM 692 O O . ASP A 1 90 ? 10.821 1.090 -17.362 1.00 97.31 90 ASP A O 1
ATOM 696 N N . THR A 1 91 ? 11.517 3.178 -17.073 1.00 95.94 91 THR A N 1
ATOM 697 C CA . THR A 1 91 ? 12.930 2.880 -17.356 1.00 95.94 91 THR A CA 1
ATOM 698 C C . THR A 1 91 ? 13.497 1.759 -16.476 1.00 95.94 91 THR A C 1
ATOM 700 O O . THR A 1 91 ? 14.415 1.060 -16.920 1.00 95.94 91 THR A O 1
ATOM 703 N N . ALA A 1 92 ? 12.997 1.564 -15.248 1.00 95.12 92 ALA A N 1
ATOM 704 C CA . ALA A 1 92 ? 13.465 0.476 -14.387 1.00 95.12 92 ALA A CA 1
ATOM 705 C C . ALA A 1 92 ? 13.050 -0.907 -14.925 1.00 95.12 92 ALA A C 1
ATOM 707 O O . ALA A 1 92 ? 13.873 -1.824 -14.881 1.00 95.12 92 ALA A O 1
ATOM 708 N N . THR A 1 93 ? 11.849 -1.031 -15.503 1.00 96.25 93 THR A N 1
ATOM 709 C CA . THR A 1 93 ? 11.394 -2.224 -16.234 1.00 96.25 93 THR A CA 1
ATOM 710 C C . THR A 1 93 ? 10.357 -1.876 -17.315 1.00 96.25 93 THR A C 1
ATOM 712 O O . THR A 1 93 ? 9.161 -1.765 -17.041 1.00 96.25 93 THR A O 1
ATOM 715 N N . PRO A 1 94 ? 10.795 -1.708 -18.574 1.00 96.50 94 PRO A N 1
ATOM 716 C CA . PRO A 1 94 ? 9.886 -1.298 -19.633 1.00 96.50 94 PRO A CA 1
ATOM 717 C C . PRO A 1 94 ? 8.756 -2.298 -19.889 1.00 96.50 94 PRO A C 1
ATOM 719 O O . PRO A 1 94 ? 9.000 -3.501 -20.011 1.00 96.50 94 PRO A O 1
ATOM 722 N N . GLY A 1 95 ? 7.531 -1.790 -20.029 1.00 95.38 95 GLY A N 1
ATOM 723 C CA . GLY A 1 95 ? 6.341 -2.585 -20.354 1.00 95.38 95 GLY A CA 1
ATOM 724 C C . GLY A 1 95 ? 5.641 -3.290 -19.183 1.00 95.38 95 GLY A C 1
ATOM 725 O O . GLY A 1 95 ? 4.648 -3.978 -19.426 1.00 95.38 95 GLY A O 1
ATOM 726 N N . SER A 1 96 ? 6.106 -3.127 -17.941 1.00 96.19 96 SER A N 1
ATOM 727 C CA . SER A 1 96 ? 5.389 -3.618 -16.754 1.00 96.19 96 SER A CA 1
ATOM 728 C C . SER A 1 96 ? 4.280 -2.652 -16.313 1.00 96.19 96 SER A C 1
ATOM 730 O O . SER A 1 96 ? 4.317 -1.466 -16.631 1.00 96.19 96 SER A O 1
ATOM 732 N N . GLY A 1 97 ? 3.304 -3.145 -15.542 1.00 95.94 97 GLY A N 1
ATOM 733 C CA . GLY A 1 97 ? 2.313 -2.288 -14.869 1.00 95.94 97 GLY A CA 1
ATOM 734 C C . GLY A 1 97 ? 2.825 -1.671 -13.561 1.00 95.94 97 GLY A C 1
ATOM 735 O O . GLY A 1 97 ? 2.449 -0.562 -13.190 1.00 95.94 97 GLY A O 1
ATOM 736 N N . GLY A 1 98 ? 3.742 -2.372 -12.911 1.00 98.06 98 GLY A N 1
ATOM 737 C CA . GLY A 1 98 ? 4.518 -1.964 -11.752 1.00 98.06 98 GLY A CA 1
ATOM 738 C C . GLY A 1 98 ? 5.637 -2.983 -11.541 1.00 98.06 98 GLY A C 1
ATOM 739 O O . GLY A 1 98 ? 5.735 -3.959 -12.298 1.00 98.06 98 GLY A O 1
ATOM 740 N N . VAL A 1 99 ? 6.541 -2.711 -10.601 1.00 98.62 99 VAL A N 1
ATOM 741 C CA . VAL A 1 99 ? 7.530 -3.701 -10.170 1.00 98.62 99 VAL A CA 1
ATOM 742 C C . VAL A 1 99 ? 8.096 -3.402 -8.785 1.00 98.62 99 VAL A C 1
ATOM 744 O O . VAL A 1 99 ? 8.370 -2.251 -8.426 1.00 98.62 99 VAL A O 1
ATOM 747 N N . ALA A 1 100 ? 8.414 -4.463 -8.057 1.00 98.62 100 ALA A N 1
ATOM 748 C CA . ALA A 1 100 ? 9.131 -4.413 -6.798 1.00 98.62 100 ALA A CA 1
ATOM 749 C C . ALA A 1 100 ? 10.103 -5.590 -6.658 1.00 98.62 100 ALA A C 1
ATOM 751 O O . ALA A 1 100 ? 9.938 -6.652 -7.257 1.00 98.62 100 ALA A O 1
ATOM 752 N N . PHE A 1 101 ? 11.126 -5.413 -5.822 1.00 98.25 101 PHE A N 1
ATOM 753 C CA . PHE A 1 101 ? 11.929 -6.537 -5.351 1.00 98.25 101 PHE A CA 1
ATOM 754 C C . PHE A 1 101 ? 11.269 -7.159 -4.124 1.00 98.25 101 PHE A C 1
ATOM 756 O O . PHE A 1 101 ? 10.974 -6.463 -3.153 1.00 98.25 101 PHE A O 1
ATOM 763 N N . ILE A 1 102 ? 11.104 -8.481 -4.138 1.00 98.19 102 ILE A N 1
ATOM 764 C CA . ILE A 1 102 ? 10.509 -9.194 -3.009 1.00 98.19 102 ILE A CA 1
ATOM 765 C C . ILE A 1 102 ? 11.375 -9.021 -1.751 1.00 98.19 102 ILE A C 1
ATOM 767 O O . ILE A 1 102 ? 12.599 -9.162 -1.809 1.00 98.19 102 ILE A O 1
ATOM 771 N N . ASN A 1 103 ? 10.735 -8.752 -0.608 1.00 97.88 103 ASN A N 1
ATOM 772 C CA . ASN A 1 103 ? 11.358 -8.494 0.703 1.00 97.88 103 ASN A CA 1
ATOM 773 C C . ASN A 1 103 ? 12.178 -7.194 0.818 1.00 97.88 103 ASN A C 1
ATOM 775 O O . ASN A 1 103 ? 12.898 -7.023 1.809 1.00 97.88 103 ASN A O 1
ATOM 779 N N . SER A 1 104 ? 12.109 -6.272 -0.151 1.00 98.00 104 SER A N 1
ATOM 780 C CA . SER A 1 104 ? 12.914 -5.045 -0.101 1.00 98.00 104 SER A CA 1
ATOM 781 C C . SER A 1 104 ? 12.558 -4.110 1.062 1.00 98.00 104 SER A C 1
ATOM 783 O O . SER A 1 104 ? 13.456 -3.408 1.524 1.00 98.00 104 SER A O 1
ATOM 785 N N . PHE A 1 105 ? 11.323 -4.148 1.587 1.00 98.19 105 PHE A N 1
ATOM 786 C CA . PHE A 1 105 ? 10.862 -3.308 2.707 1.00 98.19 105 PHE A CA 1
ATOM 787 C C . PHE A 1 105 ? 11.723 -3.478 3.963 1.00 98.19 105 PHE A C 1
ATOM 789 O O . PHE A 1 105 ? 12.149 -2.520 4.599 1.00 98.19 105 PHE A O 1
ATOM 796 N N . SER A 1 106 ? 11.998 -4.735 4.307 1.00 95.50 106 SER A N 1
ATOM 797 C CA . SER A 1 106 ? 12.783 -5.105 5.491 1.00 95.50 106 SER A CA 1
ATOM 798 C C . SER A 1 106 ? 14.296 -5.008 5.277 1.00 95.50 106 SER A C 1
ATOM 800 O O . SER A 1 106 ? 15.084 -5.247 6.197 1.00 95.50 106 SER A O 1
ATOM 802 N N . SER A 1 107 ? 14.725 -4.700 4.052 1.00 93.81 107 SER A N 1
ATOM 803 C CA . SER A 1 107 ? 16.134 -4.629 3.697 1.00 93.81 107 SER A CA 1
ATOM 804 C C . SER A 1 107 ? 16.720 -3.262 4.056 1.00 93.81 107 SER A C 1
ATOM 806 O O . SER A 1 107 ? 16.019 -2.262 4.126 1.00 93.81 107 SER A O 1
ATOM 808 N N . ASN A 1 108 ? 18.038 -3.188 4.245 1.00 91.88 108 ASN A N 1
ATOM 809 C CA . ASN A 1 108 ? 18.728 -1.897 4.379 1.00 91.88 108 ASN A CA 1
ATOM 810 C C . ASN A 1 108 ? 19.083 -1.267 3.019 1.00 91.88 108 ASN A C 1
ATOM 812 O O . ASN A 1 108 ? 19.708 -0.206 2.982 1.00 91.88 108 ASN A O 1
ATOM 816 N N . ALA A 1 109 ? 18.746 -1.934 1.910 1.00 90.94 109 ALA A N 1
ATOM 817 C CA . ALA A 1 109 ? 18.952 -1.408 0.572 1.00 90.94 109 ALA A CA 1
ATOM 818 C C . ALA A 1 109 ? 17.752 -0.539 0.187 1.00 90.94 109 ALA A C 1
ATOM 820 O O . ALA A 1 109 ? 16.610 -0.979 0.268 1.00 90.94 109 ALA A O 1
ATOM 821 N N . ASN A 1 110 ? 18.012 0.676 -0.291 1.00 88.81 110 ASN A N 1
ATOM 822 C CA . ASN A 1 110 ? 16.964 1.615 -0.689 1.00 88.81 110 ASN A CA 1
ATOM 823 C C . ASN A 1 110 ? 16.417 1.266 -2.083 1.00 88.81 110 ASN A C 1
ATOM 825 O O . ASN A 1 110 ? 16.590 2.027 -3.029 1.00 88.81 110 ASN A O 1
ATOM 829 N N . ASN A 1 111 ? 15.818 0.087 -2.232 1.00 96.56 111 ASN A N 1
ATOM 830 C CA . ASN A 1 111 ? 15.194 -0.365 -3.471 1.00 96.56 111 ASN A CA 1
ATOM 831 C C . ASN A 1 111 ? 13.714 0.043 -3.481 1.00 96.56 111 ASN A C 1
ATOM 833 O O . ASN A 1 111 ? 12.923 -0.653 -2.839 1.00 96.56 111 ASN A O 1
ATOM 837 N N . PRO A 1 112 ? 13.327 1.121 -4.192 1.00 98.19 112 PRO A N 1
ATOM 838 C CA . PRO A 1 112 ? 11.926 1.499 -4.290 1.00 98.19 112 PRO A CA 1
ATOM 839 C C . PRO A 1 112 ? 11.129 0.447 -5.061 1.00 98.19 112 PRO A C 1
ATOM 841 O O . PRO A 1 112 ? 11.695 -0.342 -5.831 1.00 98.19 112 PRO A O 1
ATOM 844 N N . CYS A 1 113 ? 9.817 0.490 -4.884 1.00 98.69 113 CYS A N 1
ATOM 845 C CA . CYS A 1 113 ? 8.872 -0.108 -5.815 1.00 98.69 113 CYS A CA 1
ATOM 846 C C . CYS A 1 113 ? 8.333 0.958 -6.777 1.00 98.69 113 CYS A C 1
ATOM 848 O O . CYS A 1 113 ? 8.360 2.156 -6.482 1.00 98.69 113 CYS A O 1
ATOM 850 N N . TRP A 1 114 ? 7.893 0.516 -7.950 1.00 98.75 114 TRP A N 1
ATOM 851 C CA . TRP A 1 114 ? 7.505 1.384 -9.054 1.00 98.75 114 TRP A CA 1
ATOM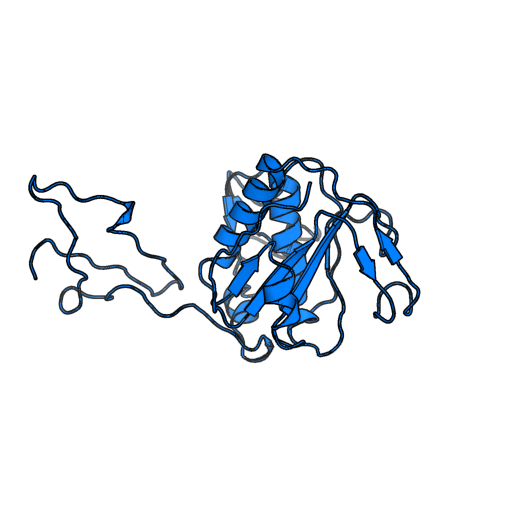 852 C C . TRP A 1 114 ? 6.092 1.065 -9.509 1.00 98.75 114 TRP A C 1
ATOM 854 O O . TRP A 1 114 ? 5.765 -0.097 -9.724 1.00 98.75 114 TRP A O 1
ATOM 864 N N . VAL A 1 115 ? 5.290 2.098 -9.735 1.00 98.75 115 VAL A N 1
ATOM 865 C CA . VAL A 1 115 ? 3.921 2.000 -10.234 1.00 98.75 115 VAL A CA 1
ATOM 866 C C . VAL A 1 115 ? 3.819 2.768 -11.548 1.00 98.75 115 VAL A C 1
ATOM 868 O O . VAL A 1 115 ? 3.974 3.990 -11.580 1.00 98.75 115 VAL A O 1
ATOM 871 N N . TYR A 1 116 ? 3.536 2.046 -12.633 1.00 98.56 116 TYR A N 1
ATOM 872 C CA . TYR A 1 116 ? 3.407 2.603 -13.988 1.00 98.56 116 TYR A CA 1
ATOM 873 C C . TYR A 1 116 ? 1.956 2.651 -14.476 1.00 98.56 116 TYR A C 1
ATOM 875 O O . TYR A 1 116 ? 1.606 3.440 -15.355 1.00 98.56 116 TYR A O 1
ATOM 883 N N . ASN A 1 117 ? 1.080 1.838 -13.888 1.00 97.31 117 ASN A N 1
ATOM 884 C CA . ASN A 1 117 ? -0.353 1.831 -14.148 1.00 97.31 117 ASN A CA 1
ATOM 885 C C . ASN A 1 117 ? -1.046 3.039 -13.496 1.00 97.31 117 ASN A C 1
ATOM 887 O O . ASN A 1 117 ? -1.731 2.930 -12.482 1.00 97.31 117 ASN A O 1
ATOM 891 N N . ILE A 1 118 ? -0.885 4.207 -14.111 1.00 97.00 118 ILE A N 1
ATOM 892 C CA . ILE A 1 118 ? -1.385 5.488 -13.600 1.00 97.00 118 ILE A CA 1
ATOM 893 C C . ILE A 1 118 ? -2.486 6.082 -14.491 1.00 97.00 118 ILE A C 1
ATOM 895 O O . ILE A 1 118 ? -2.550 7.288 -14.693 1.00 97.00 118 ILE A O 1
ATOM 899 N N . ARG A 1 119 ? -3.375 5.263 -15.076 1.00 96.44 119 ARG A N 1
ATOM 900 C CA . ARG A 1 119 ? -4.463 5.810 -15.924 1.00 96.44 119 ARG A CA 1
ATOM 901 C C . ARG A 1 119 ? -5.549 6.515 -15.114 1.00 96.44 119 ARG A C 1
ATOM 903 O O . ARG A 1 119 ? -6.289 7.321 -15.667 1.00 96.44 119 ARG A O 1
ATOM 910 N N . ASN A 1 120 ? -5.704 6.142 -13.848 1.00 96.62 120 ASN A N 1
ATOM 911 C CA . ASN A 1 120 ? -6.597 6.763 -12.876 1.00 96.62 120 ASN A CA 1
ATOM 912 C C . ASN A 1 120 ? -6.190 6.333 -11.457 1.00 96.62 120 ASN A C 1
ATOM 914 O O . ASN A 1 120 ? -5.437 5.374 -11.282 1.00 96.62 120 ASN A O 1
ATOM 918 N N . ALA A 1 121 ? -6.755 6.998 -10.450 1.00 96.88 121 ALA A N 1
ATOM 919 C CA . ALA A 1 121 ? -6.443 6.745 -9.046 1.00 96.88 121 ALA A CA 1
ATOM 920 C C . ALA A 1 121 ? -6.740 5.314 -8.560 1.00 96.88 121 ALA A C 1
ATOM 922 O O . ALA A 1 121 ? -6.033 4.814 -7.691 1.00 96.88 121 ALA A O 1
ATOM 923 N N . LYS A 1 122 ? -7.764 4.634 -9.105 1.00 95.62 122 LYS A N 1
ATOM 924 C CA . LYS A 1 122 ? -8.077 3.250 -8.705 1.00 95.62 122 LYS A CA 1
ATOM 925 C C . LYS A 1 122 ? -6.996 2.292 -9.167 1.00 95.62 122 LYS A C 1
ATOM 927 O O . LYS A 1 122 ? -6.508 1.498 -8.378 1.00 95.62 122 LYS A O 1
ATOM 932 N N . GLU A 1 123 ? -6.615 2.395 -10.433 1.00 97.38 123 GLU A N 1
ATOM 933 C CA . GLU A 1 123 ? -5.575 1.542 -10.995 1.00 97.38 123 GLU A CA 1
ATOM 934 C C . GLU A 1 123 ? -4.211 1.788 -10.339 1.00 97.38 123 GLU A C 1
ATOM 936 O O . GLU A 1 123 ? -3.493 0.831 -10.043 1.00 97.38 123 GLU A O 1
ATOM 941 N N . ALA A 1 124 ? -3.892 3.055 -10.058 1.00 98.19 124 ALA A N 1
ATOM 942 C CA . ALA A 1 124 ? -2.688 3.421 -9.332 1.00 98.19 124 ALA A CA 1
ATOM 943 C C . ALA A 1 124 ? -2.708 2.860 -7.906 1.00 98.19 124 ALA A C 1
ATOM 945 O O . ALA A 1 124 ? -1.732 2.242 -7.502 1.00 98.19 124 ALA A O 1
ATOM 946 N N . GLY A 1 125 ? -3.812 3.018 -7.167 1.00 98.25 125 GLY A N 1
ATOM 947 C CA . GLY A 1 125 ? -3.932 2.528 -5.790 1.00 98.25 125 GLY A CA 1
ATOM 948 C C . GLY A 1 125 ? -3.800 1.010 -5.708 1.00 98.25 125 GLY A C 1
ATOM 949 O O . GLY A 1 125 ? -2.980 0.514 -4.944 1.00 98.25 125 GLY A O 1
ATOM 950 N N . ASP A 1 126 ? -4.518 0.290 -6.576 1.00 98.19 126 ASP A N 1
ATOM 951 C CA . ASP A 1 126 ? -4.443 -1.172 -6.676 1.00 98.19 126 ASP A CA 1
ATOM 952 C C . ASP A 1 126 ? -3.018 -1.650 -6.973 1.00 98.19 126 ASP A C 1
ATOM 954 O O . ASP A 1 126 ? -2.507 -2.560 -6.321 1.00 98.19 126 ASP A O 1
ATOM 958 N N . THR A 1 127 ? -2.364 -1.024 -7.957 1.00 98.56 127 THR A N 1
ATOM 959 C CA . THR A 1 127 ? -0.993 -1.382 -8.334 1.00 98.56 127 THR A CA 1
ATOM 960 C C . THR A 1 127 ? -0.015 -1.000 -7.221 1.00 98.56 127 THR A C 1
ATOM 962 O O . THR A 1 127 ? 0.871 -1.773 -6.894 1.00 98.56 127 THR A O 1
ATOM 965 N N . GLY A 1 128 ? -0.194 0.146 -6.565 1.00 98.75 128 GLY A N 1
ATOM 966 C CA . GLY A 1 128 ? 0.628 0.560 -5.429 1.00 98.75 128 GLY A CA 1
ATOM 967 C C . GLY A 1 128 ? 0.572 -0.433 -4.273 1.00 98.75 128 GLY A C 1
ATOM 968 O O . GLY A 1 128 ? 1.620 -0.810 -3.750 1.00 98.75 128 GLY A O 1
ATOM 969 N N . SER A 1 129 ? -0.623 -0.903 -3.905 1.00 98.75 129 SER A N 1
ATOM 970 C CA . SER A 1 129 ? -0.780 -1.951 -2.891 1.00 98.75 129 SER A CA 1
ATOM 971 C C . SER A 1 129 ? -0.123 -3.260 -3.327 1.00 98.75 129 SER A C 1
ATOM 973 O O . SER A 1 129 ? 0.615 -3.853 -2.543 1.00 98.75 129 SER A O 1
ATOM 975 N N . HIS A 1 130 ? -0.311 -3.671 -4.585 1.00 98.69 130 HIS A N 1
ATOM 976 C CA . HIS A 1 130 ? 0.320 -4.862 -5.164 1.00 98.69 130 HIS A CA 1
ATOM 977 C C . HIS A 1 130 ? 1.851 -4.826 -5.041 1.00 98.69 130 HIS A C 1
ATOM 979 O O . HIS A 1 130 ? 2.464 -5.742 -4.489 1.00 98.69 130 HIS A O 1
ATOM 985 N N . GLU A 1 131 ? 2.473 -3.737 -5.493 1.00 98.81 131 GLU A N 1
ATOM 986 C CA . GLU A 1 131 ? 3.928 -3.614 -5.493 1.00 98.81 131 GLU A CA 1
ATOM 987 C C . GLU A 1 131 ? 4.501 -3.499 -4.080 1.00 98.81 131 GLU A C 1
ATOM 989 O O . GLU A 1 131 ? 5.515 -4.125 -3.769 1.00 98.81 131 GLU A O 1
ATOM 994 N N . VAL A 1 132 ? 3.836 -2.766 -3.181 1.00 98.88 132 VAL A N 1
ATOM 995 C CA . VAL A 1 132 ? 4.221 -2.745 -1.762 1.00 98.88 132 VAL A CA 1
ATOM 996 C C . VAL A 1 132 ? 4.079 -4.143 -1.151 1.00 98.88 132 VAL A C 1
ATOM 998 O O . VAL A 1 132 ? 4.969 -4.563 -0.412 1.00 98.88 132 VAL A O 1
ATOM 1001 N N . GLY A 1 133 ? 3.047 -4.908 -1.513 1.00 98.69 133 GLY A N 1
ATOM 1002 C CA . GLY A 1 133 ? 2.871 -6.306 -1.114 1.00 98.69 133 GLY A CA 1
ATOM 1003 C C . GLY A 1 133 ? 4.079 -7.183 -1.461 1.00 98.69 133 GLY A C 1
ATOM 1004 O O . GLY A 1 133 ? 4.600 -7.899 -0.602 1.00 98.69 133 GLY A O 1
ATOM 1005 N N . HIS A 1 134 ? 4.623 -7.056 -2.673 1.00 98.75 134 HIS A N 1
ATOM 1006 C CA . HIS A 1 134 ? 5.880 -7.718 -3.034 1.00 98.75 134 HIS A CA 1
ATOM 1007 C C . HIS A 1 134 ? 7.037 -7.303 -2.124 1.00 98.75 134 HIS A C 1
ATOM 1009 O O . HIS A 1 134 ? 7.764 -8.164 -1.620 1.00 98.75 134 HIS A O 1
ATOM 1015 N N . THR A 1 135 ? 7.197 -6.006 -1.835 1.00 98.81 135 THR A N 1
ATOM 1016 C CA . THR A 1 135 ? 8.262 -5.550 -0.921 1.00 98.81 135 THR A CA 1
ATOM 1017 C C . THR A 1 135 ? 8.170 -6.178 0.474 1.00 98.81 135 THR A C 1
ATOM 1019 O O . THR A 1 135 ? 9.200 -6.319 1.136 1.00 98.81 135 THR A O 1
ATOM 1022 N N . LEU A 1 136 ? 6.971 -6.605 0.887 1.00 98.69 136 LEU A N 1
ATOM 1023 C CA . LEU A 1 136 ? 6.667 -7.277 2.156 1.00 98.69 136 LEU A CA 1
ATOM 1024 C C . LEU A 1 136 ? 6.796 -8.807 2.097 1.00 98.69 136 LEU A C 1
ATOM 1026 O O . LEU A 1 136 ? 6.672 -9.474 3.124 1.00 98.69 136 LEU A O 1
ATOM 1030 N N . GLY A 1 137 ? 7.093 -9.366 0.923 1.00 98.19 137 GLY A N 1
ATOM 1031 C CA . GLY A 1 137 ? 7.418 -10.780 0.749 1.00 98.19 137 GLY A CA 1
ATOM 1032 C C . GLY A 1 137 ? 6.397 -11.601 -0.031 1.00 98.19 137 GLY A C 1
ATOM 1033 O O . GLY A 1 137 ? 6.615 -12.803 -0.156 1.00 98.19 137 GLY A O 1
ATOM 1034 N N . LEU A 1 138 ? 5.328 -10.986 -0.542 1.00 98.31 138 LEU A N 1
ATOM 1035 C CA . LEU A 1 138 ? 4.264 -11.691 -1.260 1.00 98.31 138 LEU A CA 1
ATOM 1036 C C . LEU A 1 138 ? 4.677 -12.055 -2.688 1.00 98.31 138 LEU A C 1
ATOM 1038 O O . LEU A 1 138 ? 5.376 -11.287 -3.354 1.00 98.31 138 LEU A O 1
ATOM 1042 N N . ASN A 1 139 ? 4.220 -13.206 -3.170 1.00 97.75 139 ASN A N 1
ATOM 1043 C CA . ASN A 1 139 ? 4.260 -13.597 -4.575 1.00 97.75 139 ASN A CA 1
ATOM 1044 C C . ASN A 1 139 ? 2.879 -13.405 -5.215 1.00 97.75 139 ASN A C 1
ATOM 1046 O O . ASN A 1 139 ? 1.888 -13.141 -4.544 1.00 97.75 139 ASN A O 1
ATOM 1050 N N . HIS A 1 140 ? 2.811 -13.525 -6.542 1.00 97.56 140 HIS A N 1
ATOM 1051 C CA . HIS A 1 140 ? 1.549 -13.344 -7.251 1.00 97.56 140 HIS A CA 1
ATOM 1052 C C . HIS A 1 140 ? 0.483 -14.365 -6.833 1.00 97.56 140 HIS A C 1
ATOM 1054 O O . HIS A 1 140 ? 0.746 -15.564 -6.687 1.00 97.56 140 HIS A O 1
ATOM 1060 N N . ASP A 1 141 ? -0.750 -13.880 -6.752 1.00 97.06 141 ASP A N 1
ATOM 1061 C CA . ASP A 1 141 ? -1.953 -14.689 -6.636 1.00 97.06 141 ASP A CA 1
ATOM 1062 C C . ASP A 1 141 ? -2.421 -15.131 -8.023 1.00 97.06 141 ASP A C 1
ATOM 1064 O O . ASP A 1 141 ? -3.038 -14.361 -8.763 1.00 97.06 141 ASP A O 1
ATOM 1068 N N . GLY A 1 142 ? -2.134 -16.383 -8.383 1.00 96.12 142 GLY A N 1
ATOM 1069 C CA . GLY A 1 142 ? -2.451 -16.957 -9.691 1.00 96.12 142 GLY A CA 1
ATOM 1070 C C . GLY A 1 142 ? -3.479 -18.086 -9.648 1.00 96.12 142 GLY A C 1
ATOM 1071 O O . GLY A 1 142 ? -3.765 -18.670 -8.606 1.00 96.12 142 GLY A O 1
ATOM 1072 N N . LYS A 1 143 ? -4.036 -18.443 -10.812 1.00 95.81 143 LYS A N 1
ATOM 1073 C CA . LYS A 1 143 ? -5.026 -19.526 -10.960 1.00 95.81 143 LYS A CA 1
ATOM 1074 C C . LYS A 1 143 ? -4.686 -20.436 -12.134 1.00 95.81 143 LYS A C 1
ATOM 1076 O O . LYS A 1 143 ? -4.672 -20.006 -13.289 1.00 95.81 143 LYS A O 1
ATOM 1081 N N . GLY A 1 144 ? -4.492 -21.724 -11.859 1.00 95.19 144 GLY A N 1
ATOM 1082 C CA . GLY A 1 144 ? -4.074 -22.710 -12.852 1.00 95.19 144 GLY A CA 1
ATOM 1083 C C . GLY A 1 144 ? -2.728 -22.335 -13.470 1.00 95.19 144 GLY A C 1
ATOM 1084 O O . GLY A 1 144 ? -1.707 -22.374 -12.799 1.00 95.19 144 GLY A O 1
ATOM 1085 N N . THR A 1 145 ? -2.725 -21.977 -14.754 1.00 94.56 145 THR A N 1
ATOM 1086 C CA . THR A 1 145 ? -1.519 -21.525 -15.472 1.00 94.56 145 THR A CA 1
ATOM 1087 C C . THR A 1 145 ? -1.449 -20.006 -15.631 1.00 94.56 145 THR A C 1
ATOM 1089 O O . THR A 1 145 ? -0.565 -19.506 -16.322 1.00 94.56 145 THR A O 1
ATOM 1092 N N . THR A 1 146 ? -2.414 -19.264 -15.085 1.00 94.50 146 THR A N 1
ATOM 1093 C CA . THR A 1 146 ? -2.432 -17.802 -15.137 1.00 94.50 146 THR A CA 1
ATOM 1094 C C . THR A 1 146 ? -1.732 -17.246 -13.909 1.00 94.50 146 THR A C 1
ATOM 1096 O O . THR A 1 146 ? -2.167 -17.511 -12.794 1.00 94.50 146 THR A O 1
ATOM 1099 N N . GLU A 1 147 ? -0.697 -16.441 -14.133 1.00 94.81 147 GLU A N 1
ATOM 1100 C CA . GLU A 1 147 ? 0.076 -15.775 -13.080 1.00 94.81 147 GLU A CA 1
ATOM 1101 C C . GLU A 1 147 ? -0.768 -14.811 -12.239 1.00 94.81 147 GLU A C 1
ATOM 1103 O O . GLU A 1 147 ? -0.680 -14.836 -11.022 1.00 94.81 147 GLU A O 1
ATOM 1108 N N . TYR A 1 148 ? -1.633 -14.024 -12.886 1.00 95.25 148 TYR A N 1
ATOM 1109 C CA . TYR A 1 148 ? -2.470 -13.026 -12.224 1.00 95.25 148 TYR A CA 1
ATOM 1110 C C . TYR A 1 148 ? -3.941 -13.435 -12.215 1.00 95.25 148 TYR A C 1
ATOM 1112 O O . TYR A 1 148 ? -4.646 -13.356 -13.233 1.00 95.25 148 TYR A O 1
ATOM 1120 N N . TYR A 1 149 ? -4.443 -13.847 -11.059 1.00 96.19 149 TYR A N 1
ATOM 1121 C CA . TYR A 1 149 ? -5.850 -14.145 -10.892 1.00 96.19 149 TYR A CA 1
ATOM 1122 C C . TYR A 1 149 ? -6.678 -12.854 -10.860 1.00 96.19 149 TYR A C 1
ATOM 1124 O O . TYR A 1 149 ? -6.541 -12.009 -9.983 1.00 96.19 149 TYR A O 1
ATOM 1132 N N . ARG A 1 150 ? -7.603 -12.723 -11.818 1.00 95.50 150 ARG A N 1
ATOM 1133 C CA . ARG A 1 150 ? -8.498 -11.557 -11.975 1.00 95.50 150 ARG A CA 1
ATOM 1134 C C . ARG A 1 150 ? -9.695 -11.548 -11.012 1.00 95.50 150 ARG A C 1
ATOM 1136 O O . ARG A 1 150 ? -10.653 -10.801 -11.227 1.00 95.50 150 ARG A O 1
ATOM 1143 N N . GLY A 1 151 ? -9.696 -12.436 -10.020 1.00 94.69 151 GLY A N 1
ATOM 1144 C CA . GLY A 1 151 ? -10.801 -12.591 -9.084 1.00 94.69 151 GLY A CA 1
ATOM 1145 C C . GLY A 1 151 ? -12.071 -13.207 -9.684 1.00 94.69 151 GLY A C 1
ATOM 1146 O O . GLY A 1 151 ? -12.059 -13.879 -10.722 1.00 94.69 151 GLY A O 1
ATOM 1147 N N . HIS A 1 152 ? -13.187 -13.014 -8.992 1.00 94.31 152 HIS A N 1
ATOM 1148 C CA . HIS A 1 152 ? -14.519 -13.491 -9.365 1.00 94.31 152 HIS A CA 1
ATOM 1149 C C . HIS A 1 152 ? -15.587 -12.578 -8.757 1.00 94.31 152 HIS A C 1
ATOM 1151 O O . HIS A 1 152 ? -15.383 -12.003 -7.693 1.00 94.31 152 HIS A O 1
ATOM 1157 N N . ASN A 1 153 ? -16.731 -12.440 -9.437 1.00 93.75 153 ASN A N 1
ATOM 1158 C CA . ASN A 1 153 ? -17.773 -11.474 -9.068 1.00 93.75 153 ASN A CA 1
ATOM 1159 C C . ASN A 1 153 ? -17.159 -10.077 -8.845 1.00 93.75 153 ASN A C 1
ATOM 1161 O O . ASN A 1 153 ? -16.419 -9.591 -9.708 1.00 93.75 153 ASN A O 1
ATOM 1165 N N . ASP A 1 154 ? -17.418 -9.488 -7.686 1.00 95.38 154 ASP A N 1
ATOM 1166 C CA . ASP A 1 154 ? -16.990 -8.150 -7.286 1.00 95.38 154 ASP A CA 1
ATOM 1167 C C . ASP A 1 154 ? -15.620 -8.121 -6.589 1.00 95.38 154 ASP A C 1
ATOM 1169 O O . ASP A 1 154 ? -15.115 -7.046 -6.277 1.00 95.38 154 ASP A O 1
ATOM 1173 N N . TRP A 1 155 ? -14.993 -9.283 -6.390 1.00 95.81 155 TRP A N 1
ATOM 1174 C CA . TRP A 1 155 ? -13.763 -9.441 -5.616 1.00 95.81 155 TRP A CA 1
ATOM 1175 C C . TRP A 1 155 ? -12.566 -9.848 -6.486 1.00 95.81 155 TRP A C 1
ATOM 1177 O O . TRP A 1 155 ? -12.720 -10.606 -7.451 1.00 95.81 155 TRP A O 1
ATOM 1187 N N . ALA A 1 156 ? -11.368 -9.390 -6.122 1.00 96.38 156 ALA A N 1
ATOM 1188 C CA . ALA A 1 156 ? -10.084 -9.931 -6.574 1.00 96.38 156 ALA A CA 1
ATOM 1189 C C . ALA A 1 156 ? -9.002 -9.824 -5.485 1.00 96.38 156 ALA A C 1
ATOM 1191 O O . ALA A 1 156 ? -9.071 -8.922 -4.651 1.00 96.38 156 ALA A O 1
ATOM 1192 N N . PRO A 1 157 ? -7.979 -10.695 -5.519 1.00 97.12 157 PRO A N 1
ATOM 1193 C CA . PRO A 1 157 ? -6.823 -10.547 -4.645 1.00 97.12 157 PRO A CA 1
ATOM 1194 C C . PRO A 1 157 ? -5.945 -9.360 -5.066 1.00 97.12 157 PRO A C 1
ATOM 1196 O O . PRO A 1 157 ? -5.770 -9.116 -6.265 1.00 97.12 157 PRO A O 1
ATOM 1199 N N . ILE A 1 158 ? -5.361 -8.654 -4.091 1.00 97.50 158 ILE A N 1
ATOM 1200 C CA . ILE A 1 158 ? -4.464 -7.505 -4.330 1.00 97.50 158 ILE A CA 1
ATOM 1201 C C . ILE A 1 158 ? -3.217 -7.932 -5.117 1.00 97.50 158 ILE A C 1
ATOM 1203 O O . ILE A 1 158 ? -2.907 -7.321 -6.140 1.00 97.50 158 ILE A O 1
ATOM 1207 N N . VAL A 1 159 ? -2.553 -9.024 -4.720 1.00 97.12 159 VAL A N 1
ATOM 1208 C CA . VAL A 1 159 ? -1.363 -9.552 -5.421 1.00 97.12 159 VAL A CA 1
ATOM 1209 C C . VAL A 1 159 ? -1.697 -10.408 -6.651 1.00 97.12 159 VAL A C 1
ATOM 1211 O O . VAL A 1 159 ? -0.824 -11.033 -7.247 1.00 97.12 159 VAL A O 1
ATOM 1214 N N . GLY A 1 160 ? -2.962 -10.416 -7.080 1.00 95.94 160 GLY A N 1
ATOM 1215 C CA . GLY A 1 160 ? -3.379 -10.915 -8.390 1.00 95.94 160 GLY A CA 1
ATOM 1216 C C . GLY A 1 160 ? -3.616 -9.751 -9.347 1.00 95.94 160 GLY A C 1
ATOM 1217 O O . GLY A 1 160 ? -2.712 -8.978 -9.643 1.00 95.94 160 GLY A O 1
ATOM 1218 N N . PHE A 1 161 ? -4.839 -9.621 -9.863 1.00 93.81 161 PHE A N 1
ATOM 1219 C CA . PHE A 1 161 ? -5.229 -8.483 -10.699 1.00 93.81 161 PHE A CA 1
ATOM 1220 C C . PHE A 1 161 ? -6.588 -7.934 -10.264 1.00 93.81 161 PHE A C 1
ATOM 1222 O O . PHE A 1 161 ? -7.639 -8.411 -10.705 1.00 93.81 161 PHE A O 1
ATOM 1229 N N . SER A 1 162 ? -6.556 -6.909 -9.419 1.00 92.94 162 SER A N 1
ATOM 1230 C CA . SER A 1 162 ? -7.726 -6.170 -8.944 1.00 92.94 162 SER A CA 1
ATOM 1231 C C . SER A 1 162 ? -8.194 -4.972 -9.793 1.00 92.94 162 SER A C 1
ATOM 1233 O O . SER A 1 162 ? -9.335 -4.547 -9.564 1.00 92.94 162 SER A O 1
ATOM 1235 N N . PRO A 1 163 ? -7.456 -4.443 -10.803 1.00 86.56 163 PRO A N 1
ATOM 1236 C CA . PRO A 1 163 ? -7.964 -3.328 -11.596 1.00 86.56 163 PRO A CA 1
ATOM 1237 C C . PRO A 1 163 ? -9.344 -3.599 -12.208 1.00 86.56 163 PRO A C 1
ATOM 1239 O O . PRO A 1 163 ? -9.556 -4.563 -12.950 1.00 86.56 163 PRO A O 1
ATOM 1242 N N . GLY A 1 164 ? -10.293 -2.711 -11.898 1.00 84.50 164 GLY A N 1
ATOM 1243 C CA . GLY A 1 164 ? -11.690 -2.805 -12.332 1.00 84.50 164 GLY A CA 1
ATOM 1244 C C . GLY A 1 164 ? -12.602 -3.634 -11.419 1.00 84.50 164 GLY A C 1
ATOM 1245 O O . GLY A 1 164 ? -13.779 -3.791 -11.746 1.00 84.50 164 GLY A O 1
ATOM 1246 N N . LYS A 1 165 ? -12.103 -4.144 -10.286 1.00 93.81 165 LYS A N 1
ATOM 1247 C CA . LYS A 1 165 ? -12.927 -4.751 -9.233 1.00 93.81 165 LYS A CA 1
ATOM 1248 C C . LYS A 1 165 ? -13.265 -3.738 -8.142 1.00 93.81 165 LYS A C 1
ATOM 1250 O O . LYS A 1 165 ? -12.384 -2.969 -7.742 1.00 93.81 165 LYS A O 1
ATOM 1255 N N . PRO A 1 166 ? -14.519 -3.719 -7.659 1.00 92.88 166 PRO A N 1
ATOM 1256 C CA . PRO A 1 166 ? -14.903 -2.845 -6.558 1.00 92.88 166 PRO A CA 1
ATOM 1257 C C . PRO A 1 166 ? -14.289 -3.283 -5.222 1.00 92.88 166 PRO A C 1
ATOM 1259 O O . PRO A 1 166 ? -14.038 -2.418 -4.393 1.00 92.88 166 PRO A O 1
ATOM 1262 N N . ILE A 1 167 ? -14.012 -4.580 -5.028 1.00 94.12 167 ILE A N 1
ATOM 1263 C CA . ILE A 1 167 ? -13.409 -5.119 -3.805 1.00 94.12 167 ILE A CA 1
ATOM 1264 C C . ILE A 1 167 ? -12.057 -5.755 -4.150 1.00 94.12 167 ILE A C 1
ATOM 1266 O O . ILE A 1 167 ? -11.982 -6.664 -4.982 1.00 94.12 167 ILE A O 1
ATOM 1270 N N . ALA A 1 168 ? -11.001 -5.277 -3.496 1.00 95.44 168 ALA A N 1
ATOM 1271 C CA . ALA A 1 168 ? -9.665 -5.862 -3.513 1.00 95.44 168 ALA A CA 1
ATOM 1272 C C . ALA A 1 168 ? -9.257 -6.174 -2.070 1.00 95.44 168 ALA A C 1
ATOM 1274 O O . ALA A 1 168 ? -9.537 -5.371 -1.186 1.00 95.44 168 ALA A O 1
ATOM 1275 N N . GLN A 1 169 ? -8.676 -7.346 -1.808 1.00 94.94 169 GLN A N 1
ATOM 1276 C CA . GLN A 1 169 ? -8.230 -7.725 -0.460 1.00 94.94 169 GLN A CA 1
ATOM 1277 C C . GLN A 1 169 ? -6.951 -8.563 -0.507 1.00 94.94 169 GLN A C 1
ATOM 1279 O O . GLN A 1 169 ? -6.698 -9.261 -1.493 1.00 94.94 169 GLN A O 1
ATOM 1284 N N . TRP A 1 170 ? -6.187 -8.534 0.586 1.00 96.31 170 TRP A N 1
ATOM 1285 C CA . TRP A 1 170 ? -5.152 -9.532 0.862 1.00 96.31 170 TRP A CA 1
ATOM 1286 C C . TRP A 1 170 ? -5.784 -10.916 0.949 1.00 96.31 170 TRP A C 1
ATOM 1288 O O . TRP A 1 170 ? -6.862 -11.084 1.532 1.00 96.31 170 TRP A O 1
ATOM 1298 N N . SER A 1 171 ? -5.135 -11.902 0.343 1.00 93.88 171 SER A N 1
ATOM 1299 C CA . SER A 1 171 ? -5.671 -13.246 0.223 1.00 93.88 171 SER A CA 1
ATOM 1300 C C . SER A 1 171 ? -4.945 -14.232 1.122 1.00 93.88 171 SER A C 1
ATOM 1302 O O . SER A 1 171 ? -3.783 -14.098 1.467 1.00 93.88 171 SER A O 1
ATOM 1304 N N . PHE A 1 172 ? -5.657 -15.286 1.472 1.00 87.88 172 PHE A N 1
ATOM 1305 C CA . PHE A 1 172 ? -5.080 -16.556 1.910 1.00 87.88 172 PHE A CA 1
ATOM 1306 C C . PHE A 1 172 ? -5.514 -17.657 0.939 1.00 87.88 172 PHE A C 1
ATOM 1308 O O . PHE A 1 172 ? -5.651 -18.831 1.281 1.00 87.88 172 PHE A O 1
ATOM 1315 N N . VAL A 1 173 ? -5.768 -17.223 -0.302 1.00 80.62 173 VAL A N 1
ATOM 1316 C CA . VAL A 1 173 ? -5.985 -18.053 -1.473 1.00 80.62 173 VAL A CA 1
ATOM 1317 C C . VAL A 1 173 ? -7.229 -18.945 -1.365 1.00 80.62 173 VAL A C 1
ATOM 1319 O O . VAL A 1 173 ? -7.244 -20.131 -1.696 1.00 80.62 173 VAL A O 1
ATOM 1322 N N . GLU A 1 174 ? -8.348 -18.344 -0.964 1.00 86.19 174 GLU A N 1
ATOM 1323 C CA . GLU A 1 174 ? -9.651 -19.018 -0.846 1.00 86.19 174 GLU A CA 1
ATOM 1324 C C . GLU A 1 174 ? -10.384 -19.209 -2.181 1.00 86.19 174 GLU A C 1
ATOM 1326 O O . GLU A 1 174 ? -11.611 -19.122 -2.274 1.00 86.19 174 GLU A O 1
ATOM 1331 N N . TYR A 1 175 ? -9.651 -19.452 -3.262 1.00 91.38 175 TYR A N 1
ATOM 1332 C CA . TYR A 1 175 ? -10.240 -19.656 -4.576 1.00 91.38 175 TYR A CA 1
ATOM 1333 C C . TYR A 1 175 ? -9.752 -20.950 -5.217 1.00 91.38 175 TYR A C 1
ATOM 1335 O O . TYR A 1 175 ? -8.618 -21.397 -5.075 1.00 91.38 175 TYR A O 1
ATOM 1343 N N . SER A 1 176 ? -10.659 -21.584 -5.959 1.00 92.69 176 SER A N 1
ATOM 1344 C CA . SER A 1 176 ? -10.411 -22.878 -6.592 1.00 92.69 176 SER A C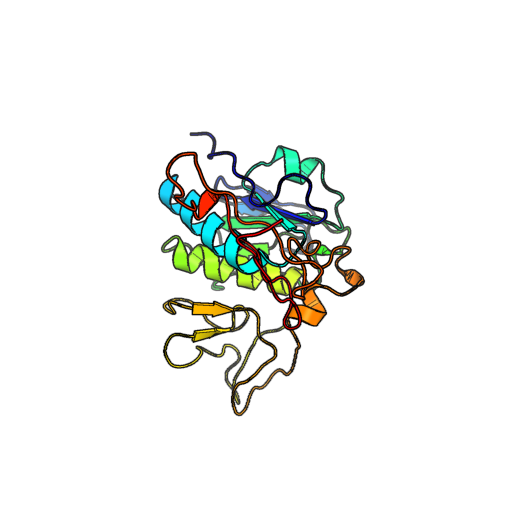A 1
ATOM 1345 C C . SER A 1 176 ? -9.183 -22.839 -7.514 1.00 92.69 176 SER A C 1
ATOM 1347 O O . SER A 1 176 ? -9.107 -21.947 -8.368 1.00 92.69 176 SER A O 1
ATOM 1349 N N . ASN A 1 177 ? -8.348 -23.882 -7.468 1.00 93.56 177 ASN A N 1
ATOM 1350 C CA . ASN A 1 177 ? -7.218 -24.093 -8.385 1.00 93.56 177 ASN A CA 1
ATOM 1351 C C . ASN A 1 177 ? -6.198 -22.944 -8.390 1.00 93.56 177 ASN A C 1
ATOM 1353 O O . ASN A 1 177 ? -5.696 -22.554 -9.446 1.00 93.56 177 ASN A O 1
ATOM 1357 N N . ALA A 1 178 ? -5.942 -22.365 -7.226 1.00 95.25 178 ALA A N 1
ATOM 1358 C CA . ALA A 1 178 ? -4.881 -21.395 -7.085 1.00 95.25 178 ALA A CA 1
ATOM 1359 C C . ALA A 1 178 ? -3.497 -22.012 -7.313 1.00 95.25 178 ALA A C 1
ATOM 1361 O O . ALA A 1 178 ? -3.261 -23.173 -6.974 1.00 95.25 178 ALA A O 1
ATOM 1362 N N . SER A 1 179 ? -2.602 -21.242 -7.926 1.00 94.38 179 SER A N 1
ATOM 1363 C CA . SER A 1 179 ? -1.233 -21.672 -8.241 1.00 94.38 179 SER A CA 1
ATOM 1364 C C . SER A 1 179 ? -0.207 -21.262 -7.183 1.00 94.38 179 SER A C 1
ATOM 1366 O O . SER A 1 179 ? 0.913 -21.765 -7.205 1.00 94.38 179 SER A O 1
ATOM 1368 N N . ASN A 1 180 ? -0.591 -20.366 -6.278 1.00 91.94 180 ASN A N 1
ATOM 1369 C CA . ASN A 1 180 ? 0.143 -19.970 -5.082 1.00 91.94 180 ASN A CA 1
ATOM 1370 C C . ASN A 1 180 ? -0.755 -20.246 -3.863 1.00 91.94 180 ASN A C 1
ATOM 1372 O O . ASN A 1 180 ? -1.971 -20.262 -4.015 1.00 91.94 180 ASN A O 1
ATOM 1376 N N . THR A 1 181 ? -0.187 -20.519 -2.691 1.00 91.69 181 THR A N 1
ATOM 1377 C CA . THR A 1 181 ? -0.931 -20.863 -1.460 1.00 91.69 181 THR A CA 1
ATOM 1378 C C . THR A 1 181 ? -0.425 -20.066 -0.259 1.00 91.69 181 THR A C 1
ATOM 1380 O O . THR A 1 181 ? -0.346 -20.593 0.851 1.00 91.69 181 THR A O 1
ATOM 1383 N N . GLU A 1 182 ? 0.032 -18.842 -0.500 1.00 95.94 182 GLU A N 1
ATOM 1384 C CA . GLU A 1 182 ? 0.490 -17.937 0.548 1.00 95.94 182 GLU A CA 1
ATOM 1385 C C . GLU A 1 182 ? -0.669 -17.476 1.438 1.00 95.94 182 GLU A C 1
ATOM 1387 O O . GLU A 1 182 ? -1.814 -17.385 1.015 1.00 95.94 182 GLU A O 1
ATOM 1392 N N . ASP A 1 183 ? -0.369 -17.218 2.705 1.00 95.50 183 ASP A N 1
ATOM 1393 C CA . ASP A 1 183 ? -1.250 -16.445 3.576 1.00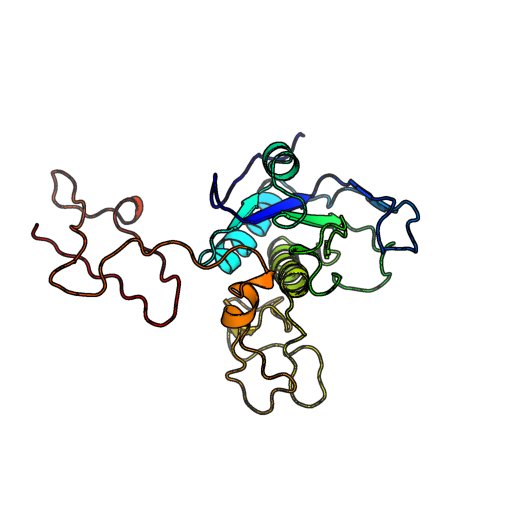 95.50 183 ASP A CA 1
ATOM 1394 C C . ASP A 1 183 ? -0.676 -15.031 3.608 1.00 95.50 183 ASP A C 1
ATOM 1396 O O . ASP A 1 183 ? 0.320 -14.781 4.298 1.00 95.50 183 ASP A O 1
ATOM 1400 N N . ASP A 1 184 ? -1.250 -14.133 2.803 1.00 97.12 184 ASP A N 1
ATOM 1401 C CA . ASP A 1 184 ? -0.709 -12.790 2.612 1.00 97.12 184 ASP A CA 1
ATOM 1402 C C . ASP A 1 184 ? -0.622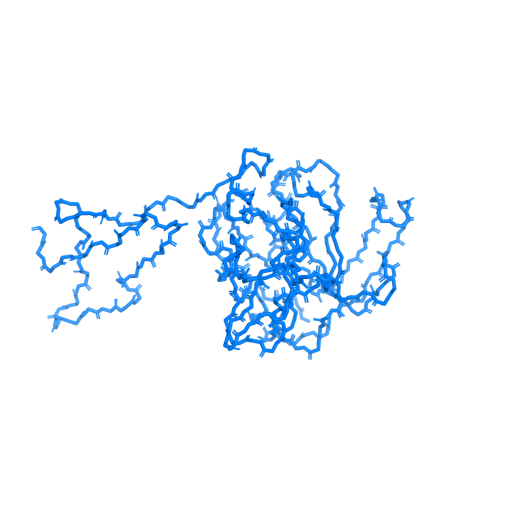 -12.044 3.935 1.00 97.12 184 ASP A C 1
ATOM 1404 O O . ASP A 1 184 ? 0.375 -11.386 4.230 1.00 97.12 184 ASP A O 1
ATOM 1408 N N . ILE A 1 185 ? -1.661 -12.181 4.758 1.00 95.56 185 ILE A N 1
ATOM 1409 C CA . ILE A 1 185 ? -1.755 -11.510 6.047 1.00 95.56 185 ILE A CA 1
ATOM 1410 C C . ILE A 1 185 ? -0.636 -12.021 6.957 1.00 95.56 185 ILE A C 1
ATOM 1412 O O . ILE A 1 185 ? 0.115 -11.216 7.509 1.00 95.56 185 ILE A O 1
ATOM 1416 N N . ALA A 1 186 ? -0.461 -13.344 7.057 1.00 95.56 186 ALA A N 1
ATOM 1417 C CA . ALA A 1 186 ? 0.607 -13.926 7.866 1.00 95.56 186 ALA A CA 1
ATOM 1418 C C . ALA A 1 186 ? 2.007 -13.518 7.379 1.00 95.56 186 ALA A C 1
ATOM 1420 O O . ALA A 1 186 ? 2.910 -13.335 8.200 1.00 95.56 186 ALA A O 1
ATOM 1421 N N . ILE A 1 187 ? 2.209 -13.362 6.066 1.00 97.75 187 ILE A N 1
ATOM 1422 C CA . ILE A 1 187 ? 3.484 -12.901 5.505 1.00 97.75 187 ILE A CA 1
ATOM 1423 C C . ILE A 1 187 ? 3.709 -11.420 5.805 1.00 97.75 187 ILE A C 1
ATOM 1425 O O . ILE A 1 187 ? 4.788 -11.072 6.284 1.00 97.75 187 ILE A O 1
ATOM 1429 N N . ILE A 1 188 ? 2.711 -10.560 5.590 1.00 98.12 188 ILE A N 1
ATOM 1430 C CA . ILE A 1 188 ? 2.810 -9.125 5.880 1.00 98.12 188 ILE A CA 1
ATOM 1431 C C . ILE A 1 188 ? 3.187 -8.908 7.349 1.00 98.12 188 ILE A C 1
ATOM 1433 O O . ILE A 1 188 ? 4.109 -8.141 7.628 1.00 98.12 188 ILE A O 1
ATOM 1437 N N . THR A 1 189 ? 2.551 -9.626 8.279 1.00 96.00 189 THR A N 1
ATOM 1438 C CA . THR A 1 189 ? 2.757 -9.443 9.726 1.00 96.00 189 THR A CA 1
ATOM 1439 C C . THR A 1 189 ? 3.881 -10.278 10.327 1.00 96.00 189 THR A C 1
ATOM 1441 O O . THR A 1 189 ? 4.015 -10.338 11.551 1.00 96.00 189 THR A O 1
ATOM 1444 N N . ASN A 1 190 ? 4.673 -10.985 9.517 1.00 96.00 190 ASN A N 1
ATOM 1445 C CA . ASN A 1 190 ? 5.750 -11.799 10.067 1.00 96.00 190 ASN A CA 1
ATOM 1446 C C . ASN A 1 190 ? 6.891 -10.926 10.631 1.00 96.00 190 ASN A C 1
ATOM 1448 O O . ASN A 1 190 ? 7.056 -9.747 10.311 1.00 96.00 190 ASN A O 1
ATOM 1452 N N . SER A 1 191 ? 7.753 -11.540 11.441 1.00 96.44 191 SER A N 1
ATOM 1453 C CA . SER A 1 191 ? 8.849 -10.836 12.113 1.00 96.44 191 SER A CA 1
ATOM 1454 C C . SER A 1 191 ? 9.920 -10.259 11.180 1.00 96.44 191 SER A C 1
ATOM 1456 O O . SER A 1 191 ? 10.692 -9.413 11.625 1.00 96.44 191 SER A O 1
ATOM 1458 N N . ARG A 1 192 ? 9.988 -10.666 9.902 1.00 96.69 192 ARG A N 1
ATOM 1459 C CA . ARG A 1 192 ? 10.932 -10.098 8.921 1.00 96.69 192 ARG A CA 1
ATOM 1460 C C . ARG A 1 192 ? 10.611 -8.635 8.646 1.00 96.69 192 ARG A C 1
ATOM 1462 O O . ARG A 1 192 ? 11.530 -7.831 8.533 1.00 96.69 192 ARG A O 1
ATOM 1469 N N . ASN A 1 193 ? 9.328 -8.299 8.547 1.00 97.12 193 ASN A N 1
ATOM 1470 C CA . ASN A 1 193 ? 8.890 -6.970 8.134 1.00 97.12 193 ASN A CA 1
ATOM 1471 C C . ASN A 1 193 ? 9.030 -5.912 9.237 1.00 97.12 193 ASN A C 1
ATOM 1473 O O . ASN A 1 193 ? 8.904 -4.728 8.957 1.00 97.12 193 ASN A O 1
ATOM 1477 N N . ASN A 1 194 ? 9.388 -6.300 10.467 1.00 95.38 194 ASN A N 1
ATOM 1478 C CA . ASN A 1 194 ? 9.626 -5.389 11.596 1.00 95.38 194 ASN A CA 1
ATOM 1479 C C . ASN A 1 194 ? 8.408 -4.521 11.984 1.00 95.38 194 ASN A C 1
ATOM 1481 O O . ASN A 1 194 ? 8.582 -3.479 12.619 1.00 95.38 194 ASN A O 1
ATOM 1485 N N . PHE A 1 195 ? 7.197 -4.952 11.625 1.00 97.06 195 PHE A N 1
ATOM 1486 C CA . PHE A 1 195 ? 5.912 -4.438 12.104 1.00 97.06 195 PHE A CA 1
ATOM 1487 C C . PHE A 1 195 ? 4.893 -5.590 12.143 1.00 97.06 195 PHE A C 1
ATOM 1489 O O . PHE A 1 195 ? 5.190 -6.703 11.714 1.00 97.06 195 PHE A O 1
ATOM 1496 N N . GLY A 1 196 ? 3.702 -5.329 12.675 1.00 96.75 196 GLY A N 1
ATOM 1497 C CA . GLY A 1 196 ? 2.599 -6.287 12.698 1.00 96.75 196 GLY A CA 1
ATOM 1498 C C . GLY A 1 196 ? 1.260 -5.575 12.577 1.00 96.75 196 GLY A C 1
ATOM 1499 O O . GLY A 1 196 ? 1.182 -4.472 12.027 1.00 96.75 196 GLY A O 1
ATOM 1500 N N . PHE A 1 197 ? 0.215 -6.189 13.116 1.00 97.12 197 PHE A N 1
ATOM 1501 C CA . PHE A 1 197 ? -1.083 -5.539 13.225 1.00 97.12 197 PHE A CA 1
ATOM 1502 C C . PHE A 1 197 ? -1.038 -4.288 14.105 1.00 97.12 197 PHE A C 1
ATOM 1504 O O . PHE A 1 197 ? -0.111 -4.073 14.896 1.00 97.12 197 PHE A O 1
ATOM 1511 N N . ILE A 1 198 ? -2.060 -3.459 13.951 1.00 96.12 198 ILE A N 1
ATOM 1512 C CA . ILE A 1 198 ? -2.386 -2.435 14.939 1.00 96.12 198 ILE A CA 1
ATOM 1513 C C . ILE A 1 198 ? -2.822 -3.091 16.258 1.00 96.12 198 ILE A C 1
ATOM 1515 O O . ILE A 1 198 ? -3.224 -4.254 16.249 1.00 96.12 198 ILE A O 1
ATOM 1519 N N . PRO A 1 199 ? -2.723 -2.381 17.395 1.00 93.31 199 PRO A N 1
ATOM 1520 C CA . PRO A 1 199 ? -3.412 -2.800 18.606 1.00 93.31 199 PRO A CA 1
ATOM 1521 C C . PRO A 1 199 ? -4.923 -2.804 18.378 1.00 93.31 199 PRO A C 1
ATOM 1523 O O . PRO A 1 199 ? -5.426 -1.927 17.675 1.00 93.31 199 PRO A O 1
ATOM 1526 N N . ASP A 1 200 ? -5.591 -3.749 19.025 1.00 94.00 200 ASP A N 1
ATOM 1527 C CA . ASP A 1 200 ? -7.044 -3.800 19.142 1.00 94.00 200 ASP A CA 1
ATOM 1528 C C . ASP A 1 200 ? -7.597 -2.494 19.741 1.00 94.00 200 ASP A C 1
ATOM 1530 O O . ASP A 1 200 ? -6.992 -1.925 20.663 1.00 94.00 200 ASP A O 1
ATOM 1534 N N . ASP A 1 201 ? -8.691 -1.987 19.176 1.00 93.06 201 ASP A N 1
ATOM 1535 C CA . ASP A 1 201 ? -9.328 -0.736 19.584 1.00 93.06 201 ASP A CA 1
ATOM 1536 C C . ASP A 1 201 ? -10.594 -0.939 20.422 1.00 93.06 201 ASP A C 1
ATOM 1538 O O . ASP A 1 201 ? -10.980 -0.011 21.148 1.00 93.06 201 ASP A O 1
ATOM 1542 N N . HIS A 1 202 ? -11.170 -2.142 20.418 1.00 94.94 202 HIS A N 1
ATOM 1543 C CA . HIS A 1 202 ? -12.367 -2.479 21.181 1.00 94.94 202 HIS A CA 1
ATOM 1544 C C . HIS A 1 202 ? -12.214 -3.795 21.948 1.00 94.94 202 HIS A C 1
ATOM 1546 O O . HIS A 1 202 ? -11.172 -4.428 21.940 1.00 94.94 202 HIS A O 1
ATOM 1552 N N . GLY A 1 203 ? -13.207 -4.134 22.772 1.00 94.12 203 GLY A N 1
ATOM 1553 C CA . GLY A 1 203 ? -13.195 -5.384 23.525 1.00 94.12 203 GLY A CA 1
ATOM 1554 C C . GLY A 1 203 ? -13.958 -6.476 22.786 1.00 94.12 203 GLY A C 1
ATOM 1555 O O . GLY A 1 203 ? -15.070 -6.229 22.322 1.00 94.12 203 GLY A O 1
ATOM 1556 N N . ASP A 1 204 ? -13.401 -7.688 22.801 1.00 95.31 204 ASP A N 1
ATOM 1557 C CA . ASP A 1 204 ? -13.942 -8.888 22.141 1.00 95.31 204 ASP A CA 1
ATOM 1558 C C . ASP A 1 204 ? -15.219 -9.471 22.773 1.00 95.31 204 ASP A C 1
ATOM 1560 O O . ASP A 1 204 ? -15.848 -10.385 22.227 1.00 95.31 204 ASP A O 1
ATOM 1564 N N . ASP A 1 205 ? -15.608 -9.000 23.959 1.00 94.88 205 ASP A N 1
ATOM 1565 C CA . ASP A 1 205 ? -16.716 -9.565 24.721 1.00 94.88 205 ASP A CA 1
ATOM 1566 C C . ASP A 1 205 ? -17.547 -8.510 25.457 1.00 94.88 205 ASP A C 1
ATOM 1568 O O . ASP A 1 205 ? -17.209 -7.332 25.549 1.00 94.88 205 ASP A O 1
ATOM 1572 N N . ILE A 1 206 ? -18.691 -8.955 25.978 1.00 93.94 206 ILE A N 1
ATOM 1573 C CA . ILE A 1 206 ? -19.654 -8.081 26.649 1.00 93.94 206 ILE A CA 1
ATOM 1574 C C . ILE A 1 206 ? -19.115 -7.473 27.951 1.00 93.94 206 ILE A C 1
ATOM 1576 O O . ILE A 1 206 ? -19.594 -6.414 28.350 1.00 93.94 206 ILE A O 1
ATOM 1580 N N . ASP A 1 207 ? -18.144 -8.121 28.603 1.00 94.19 207 ASP A N 1
ATOM 1581 C CA . ASP A 1 207 ? -17.553 -7.642 29.857 1.00 94.19 207 ASP A CA 1
ATOM 1582 C C . ASP A 1 207 ? -16.520 -6.530 29.594 1.00 94.19 207 ASP A C 1
ATOM 1584 O O . ASP A 1 207 ? -16.252 -5.720 30.482 1.00 94.19 207 ASP A O 1
ATOM 1588 N N . ASN A 1 208 ? -15.974 -6.468 28.373 1.00 93.94 208 ASN A N 1
ATOM 1589 C CA . ASN A 1 208 ? -15.006 -5.468 27.915 1.00 93.94 208 ASN A CA 1
ATOM 1590 C C . ASN A 1 208 ? -15.565 -4.531 26.824 1.00 93.94 208 ASN A C 1
ATOM 1592 O O . ASN A 1 208 ? -14.798 -3.844 26.150 1.00 93.94 208 ASN A O 1
ATOM 1596 N N . ALA A 1 209 ? -16.888 -4.495 26.639 1.00 95.00 209 ALA A N 1
ATOM 1597 C 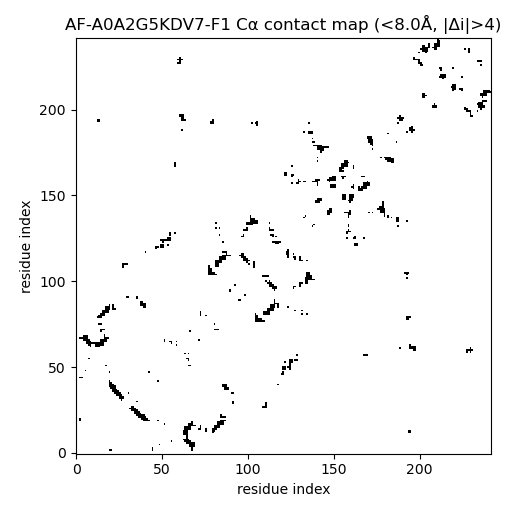CA . ALA A 1 209 ? -17.525 -3.719 25.581 1.00 95.00 209 ALA A CA 1
ATOM 1598 C C . ALA A 1 209 ? -17.169 -2.223 25.656 1.00 95.00 209 ALA A C 1
ATOM 1600 O O . ALA A 1 209 ? -17.175 -1.611 26.726 1.00 95.00 209 ALA A O 1
ATOM 1601 N N . THR A 1 210 ? -16.914 -1.609 24.500 1.00 95.19 210 THR A N 1
ATOM 1602 C CA . THR A 1 210 ? -16.667 -0.166 24.413 1.00 95.19 210 THR A CA 1
ATOM 1603 C C . THR A 1 210 ? -17.977 0.610 24.530 1.00 95.19 210 THR A C 1
ATOM 1605 O O . THR A 1 210 ? -18.932 0.361 23.792 1.00 95.19 210 THR A O 1
ATOM 1608 N N . GLU A 1 211 ? -18.026 1.586 25.436 1.00 94.06 211 GLU A N 1
ATOM 1609 C CA . GLU A 1 211 ? -19.199 2.448 25.594 1.00 94.06 211 GLU A CA 1
ATOM 1610 C C . GLU A 1 211 ? -19.400 3.334 24.353 1.00 94.06 211 GLU A C 1
ATOM 1612 O O . GLU A 1 211 ? -18.493 4.052 23.923 1.00 94.06 211 GLU A O 1
ATOM 1617 N N . LEU A 1 212 ? -20.614 3.313 23.796 1.00 94.19 212 LEU A N 1
ATOM 1618 C CA . LEU A 1 212 ? -20.996 4.189 22.695 1.00 94.19 212 LEU A CA 1
ATOM 1619 C C . LEU A 1 212 ? -21.078 5.645 23.157 1.00 94.19 212 LEU A C 1
ATOM 1621 O O . LEU A 1 212 ? -21.806 5.996 24.088 1.00 94.19 212 LEU A O 1
ATOM 1625 N N . ILE A 1 213 ? -20.417 6.529 22.418 1.00 93.25 213 ILE A N 1
ATOM 1626 C CA . ILE A 1 213 ? -20.484 7.970 22.630 1.00 93.25 213 ILE A CA 1
ATOM 1627 C C . ILE A 1 213 ? -21.752 8.507 21.961 1.00 93.25 213 ILE A C 1
ATOM 1629 O O . ILE A 1 213 ? -21.848 8.567 20.731 1.00 93.25 213 ILE A O 1
ATOM 1633 N N . ALA A 1 214 ? -22.709 8.944 22.780 1.00 92.62 214 ALA A N 1
ATOM 1634 C CA . ALA A 1 214 ? -23.909 9.649 22.343 1.00 92.62 214 ALA A CA 1
ATOM 1635 C C . ALA A 1 214 ? -23.870 11.129 22.754 1.00 92.62 214 ALA A C 1
ATOM 1637 O O . ALA A 1 214 ? -23.425 11.486 23.847 1.00 92.62 214 ALA A O 1
ATOM 1638 N N . ASN A 1 215 ? -24.371 12.017 21.894 1.00 90.31 215 ASN A N 1
ATOM 1639 C CA . ASN A 1 215 ? -24.507 13.433 22.239 1.00 90.31 215 ASN A CA 1
ATOM 1640 C C . ASN A 1 215 ? -25.695 13.684 23.193 1.00 90.31 215 ASN A C 1
ATOM 1642 O O . ASN A 1 215 ? -26.479 12.789 23.502 1.00 90.31 215 ASN A O 1
ATOM 1646 N N . GLY A 1 216 ? -25.885 14.935 23.632 1.00 88.56 216 GLY A N 1
ATOM 1647 C CA . GLY A 1 216 ? -26.959 15.303 24.570 1.00 88.56 216 GLY A CA 1
ATOM 1648 C C . GLY A 1 216 ? -28.396 15.061 24.074 1.00 88.56 216 GLY A C 1
ATOM 1649 O O . GLY A 1 216 ? -29.328 15.158 24.868 1.00 88.56 216 GLY A O 1
ATOM 1650 N N . ALA A 1 217 ? -28.588 14.748 22.789 1.00 92.06 217 ALA A N 1
ATOM 1651 C CA . ALA A 1 217 ? -29.867 14.344 22.205 1.00 92.06 217 ALA A CA 1
ATOM 1652 C C . ALA A 1 217 ? -30.009 12.813 22.054 1.00 92.06 217 ALA A C 1
ATOM 1654 O O . ALA A 1 217 ? -31.009 12.351 21.507 1.00 92.06 217 ALA A O 1
ATOM 1655 N N . GLY A 1 218 ? -29.027 12.030 22.515 1.00 88.44 218 GLY A N 1
ATOM 1656 C CA . GLY A 1 218 ? -28.994 10.572 22.381 1.00 88.44 218 GLY A CA 1
ATOM 1657 C C . GLY A 1 218 ? -28.585 10.077 20.990 1.00 88.44 218 GLY A C 1
ATOM 1658 O O . GLY A 1 218 ? -28.838 8.920 20.667 1.00 88.44 218 GLY A O 1
ATOM 1659 N N . ILE A 1 219 ? -27.991 10.932 20.150 1.00 90.94 219 ILE A N 1
ATOM 1660 C CA . ILE A 1 219 ? -27.523 10.543 18.812 1.00 90.94 219 ILE A CA 1
ATOM 1661 C C . ILE A 1 219 ? -26.106 9.984 18.923 1.00 90.94 219 ILE A C 1
ATOM 1663 O O . ILE A 1 219 ? -25.221 10.658 19.452 1.00 90.94 219 ILE A O 1
ATOM 1667 N N . VAL A 1 220 ? -25.917 8.780 18.386 1.00 92.19 220 VAL A N 1
ATOM 1668 C CA . VAL A 1 220 ? -24.626 8.098 18.246 1.00 92.19 220 VAL A CA 1
ATOM 1669 C C . VAL A 1 220 ? -24.039 8.465 16.884 1.00 92.19 220 VAL A C 1
ATOM 1671 O O . VAL A 1 220 ? -24.670 8.225 15.855 1.00 92.19 220 VAL A O 1
ATOM 1674 N N . ASP A 1 221 ? -22.864 9.088 16.884 1.00 91.88 221 ASP A N 1
ATOM 1675 C CA . ASP A 1 221 ? -22.173 9.538 15.672 1.00 91.88 221 ASP A CA 1
ATOM 1676 C C . ASP A 1 221 ? -21.140 8.491 15.225 1.00 91.88 221 ASP A C 1
ATOM 1678 O O . ASP A 1 221 ? -20.292 8.086 16.021 1.00 91.88 221 ASP A O 1
ATOM 1682 N N . GLU A 1 222 ? -21.181 8.055 13.963 1.00 91.06 222 GLU A N 1
ATOM 1683 C CA . GLU A 1 222 ? -20.241 7.059 13.416 1.00 91.06 222 GLU A CA 1
ATOM 1684 C C . GLU A 1 222 ? -18.775 7.514 13.502 1.00 91.06 222 GLU A C 1
ATOM 1686 O O . GLU A 1 222 ? -17.867 6.710 13.694 1.00 91.06 222 GLU A O 1
ATOM 1691 N N . THR A 1 223 ? -18.517 8.823 13.447 1.00 90.38 223 THR A N 1
ATOM 1692 C CA . THR A 1 223 ? -17.159 9.369 13.549 1.00 90.38 223 THR A CA 1
ATOM 1693 C C . THR A 1 223 ? -16.580 9.243 14.958 1.00 90.38 223 THR A C 1
ATOM 1695 O O . THR A 1 223 ? -15.367 9.376 15.134 1.00 90.38 223 THR A O 1
ATOM 1698 N N . GLN A 1 224 ? -17.423 8.978 15.956 1.00 90.06 224 GLN A N 1
ATOM 1699 C CA . GLN A 1 224 ? -17.029 8.755 17.347 1.00 90.06 224 GLN A CA 1
ATOM 1700 C C . GLN A 1 224 ? -17.148 7.284 17.763 1.00 90.06 224 GLN A C 1
ATOM 1702 O O . GLN A 1 224 ? -16.653 6.926 18.826 1.00 90.06 224 GLN A O 1
ATOM 1707 N N . ASN A 1 225 ? -17.791 6.455 16.940 1.00 92.88 225 ASN A N 1
ATOM 1708 C CA . ASN A 1 225 ? -18.134 5.068 17.236 1.00 92.88 225 ASN A CA 1
ATOM 1709 C C . ASN A 1 225 ? -17.772 4.195 16.027 1.00 92.88 225 ASN A C 1
ATOM 1711 O O . ASN A 1 225 ? -18.642 3.778 15.264 1.00 92.88 225 ASN A O 1
ATOM 1715 N N . ARG A 1 226 ? -16.470 3.992 15.826 1.00 92.94 226 ARG A N 1
ATOM 1716 C CA . ARG A 1 226 ? -15.891 3.193 14.741 1.00 92.94 226 ARG A CA 1
ATOM 1717 C C . ARG A 1 226 ? -14.782 2.315 15.307 1.00 92.94 226 ARG A C 1
ATOM 1719 O O . ARG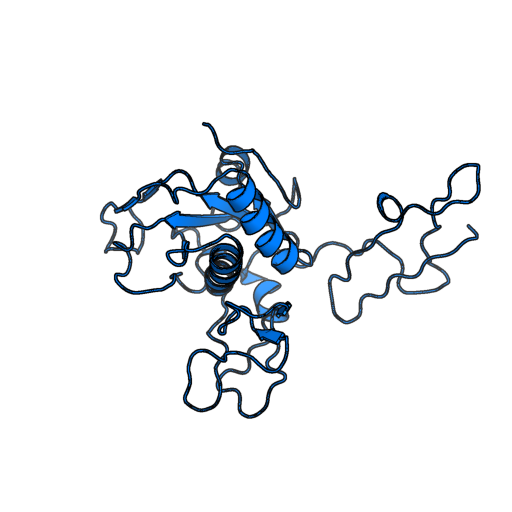 A 1 226 ? -14.115 2.777 16.230 1.00 92.94 226 ARG A O 1
ATOM 1726 N N . GLY A 1 227 ? -14.560 1.168 14.680 1.00 91.62 227 GLY A N 1
ATOM 1727 C CA . GLY A 1 227 ? -13.475 0.238 14.977 1.00 91.62 227 GLY A CA 1
ATOM 1728 C C . GLY A 1 227 ? -12.800 -0.253 13.700 1.00 91.62 227 GLY A C 1
ATOM 1729 O O . GLY A 1 227 ? -13.320 -0.041 12.593 1.00 91.62 227 GLY A O 1
ATOM 1730 N N . ILE A 1 228 ? -11.625 -0.862 13.838 1.00 92.31 228 ILE A N 1
ATOM 1731 C CA . ILE A 1 228 ? -10.928 -1.546 12.747 1.00 92.31 228 ILE A CA 1
ATOM 1732 C C . ILE A 1 228 ? -10.696 -2.991 13.156 1.00 92.31 228 ILE A C 1
ATOM 1734 O O . ILE A 1 228 ? -9.802 -3.268 13.948 1.00 92.31 228 ILE A O 1
ATOM 1738 N N . LEU A 1 229 ? -11.372 -3.905 12.457 1.00 92.88 229 LEU A N 1
ATOM 1739 C CA . LEU A 1 229 ? -11.090 -5.331 12.562 1.00 92.88 229 LEU A CA 1
ATOM 1740 C C . LEU A 1 229 ? -9.704 -5.636 11.982 1.00 92.88 229 LEU A C 1
ATOM 1742 O O . LEU A 1 229 ? -9.529 -5.777 10.766 1.00 92.88 229 LEU A O 1
ATOM 1746 N N . HIS A 1 230 ? -8.696 -5.713 12.844 1.00 90.75 230 HIS A N 1
ATOM 1747 C CA . HIS A 1 230 ? -7.305 -5.845 12.429 1.00 90.75 230 HIS A CA 1
ATOM 1748 C C . HIS A 1 230 ? -6.928 -7.290 12.087 1.00 90.75 230 HIS A C 1
ATOM 1750 O O . HIS A 1 230 ? -5.976 -7.524 11.342 1.00 90.75 230 HIS A O 1
ATOM 1756 N N . ASN A 1 231 ? -7.670 -8.281 12.588 1.00 89.50 231 ASN A N 1
ATOM 1757 C CA . ASN A 1 231 ? -7.470 -9.686 12.240 1.00 89.50 231 ASN A CA 1
ATOM 1758 C C . ASN A 1 231 ? -8.802 -10.473 12.208 1.00 89.50 231 ASN A C 1
ATOM 1760 O O . ASN A 1 231 ? -9.866 -9.938 12.479 1.00 89.50 231 ASN A O 1
ATOM 1764 N N . ARG A 1 232 ? -8.772 -11.760 11.833 1.00 87.50 232 ARG A N 1
ATOM 1765 C CA . ARG A 1 232 ? -9.992 -12.586 11.654 1.00 87.50 232 ARG A CA 1
ATOM 1766 C C . ARG A 1 232 ? -10.695 -13.010 12.948 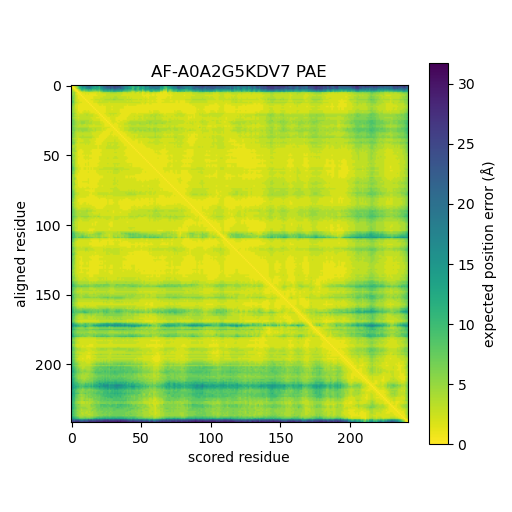1.00 87.50 232 ARG A C 1
ATOM 1768 O O . ARG A 1 232 ? -11.794 -13.551 12.876 1.00 87.50 232 ARG A O 1
ATOM 1775 N N . GLN A 1 233 ? -10.012 -12.898 14.079 1.00 90.56 233 GLN A N 1
ATOM 1776 C CA . GLN A 1 233 ? -10.511 -13.247 15.409 1.00 90.56 233 GLN A CA 1
ATOM 1777 C C . GLN A 1 233 ? -11.007 -12.018 16.173 1.00 90.56 233 GLN A C 1
ATOM 1779 O O . GLN A 1 233 ? -11.715 -12.193 17.156 1.00 90.56 233 GLN A O 1
ATOM 1784 N N . ASP A 1 234 ? -10.649 -10.827 15.698 1.00 93.94 234 ASP A N 1
ATOM 1785 C CA . ASP A 1 234 ? -11.055 -9.540 16.247 1.00 93.94 234 ASP A CA 1
ATOM 1786 C C . ASP A 1 234 ? -12.582 -9.377 16.206 1.00 93.94 234 ASP A C 1
ATOM 1788 O O . ASP A 1 234 ? -13.222 -9.668 15.183 1.00 93.94 234 ASP A O 1
ATOM 1792 N N . THR A 1 235 ? -13.164 -8.974 17.334 1.00 95.44 235 THR A N 1
ATOM 1793 C CA . THR A 1 235 ? -14.586 -8.679 17.481 1.00 95.44 235 THR A CA 1
ATOM 1794 C C . THR A 1 235 ? -14.798 -7.352 18.208 1.00 95.44 235 THR A C 1
ATOM 1796 O O . THR A 1 235 ? -14.648 -7.265 19.417 1.00 95.44 235 THR A O 1
ATOM 1799 N N . ASP A 1 236 ? -15.355 -6.355 17.525 1.00 95.50 236 ASP A N 1
ATOM 1800 C CA . ASP A 1 236 ? -15.740 -5.111 18.200 1.00 95.50 236 ASP A CA 1
ATOM 1801 C C . ASP A 1 236 ? -17.095 -5.241 18.918 1.00 95.50 236 ASP A C 1
ATOM 1803 O O . ASP A 1 236 ? -18.159 -5.296 18.281 1.00 95.50 236 ASP A O 1
ATOM 1807 N N . VAL A 1 237 ? -17.093 -5.243 20.255 1.00 95.25 237 VAL A N 1
ATOM 1808 C CA . VAL A 1 237 ? -18.323 -5.197 21.063 1.00 95.25 237 VAL A CA 1
ATOM 1809 C C . VAL A 1 237 ? -18.552 -3.797 21.632 1.00 95.25 237 VAL A C 1
ATOM 1811 O O . VAL A 1 237 ? -17.688 -3.216 22.287 1.00 95.25 237 VAL A O 1
ATOM 1814 N N . TYR A 1 238 ? -19.768 -3.276 21.439 1.00 94.50 238 TYR A N 1
ATOM 1815 C CA . TYR A 1 238 ? -20.187 -1.958 21.922 1.00 94.50 238 TYR A CA 1
ATOM 1816 C C . TYR A 1 238 ? -21.396 -2.030 22.864 1.00 94.50 238 TYR A C 1
ATOM 1818 O O . TYR A 1 238 ? -22.287 -2.867 22.685 1.00 94.50 238 TYR A O 1
ATOM 1826 N N . SER A 1 239 ? -21.475 -1.110 23.831 1.00 93.06 239 SER A N 1
ATOM 1827 C CA . SER A 1 239 ? -22.584 -1.004 24.790 1.00 93.06 239 SER A CA 1
ATOM 1828 C C . SER A 1 239 ? -23.214 0.398 24.826 1.00 93.06 239 SER A C 1
ATOM 1830 O O . SER A 1 239 ? -22.572 1.409 24.564 1.00 93.06 239 SER A O 1
ATOM 1832 N N . PHE A 1 240 ? -24.500 0.472 25.190 1.00 85.69 240 PHE A N 1
ATOM 1833 C CA . PHE A 1 240 ? -25.185 1.733 25.545 1.00 85.69 240 PHE A CA 1
ATOM 1834 C C . PHE A 1 240 ? -25.117 2.045 27.052 1.00 85.69 240 PHE A C 1
ATOM 1836 O O . PHE A 1 240 ? -25.743 2.997 27.518 1.00 85.69 240 PHE A O 1
ATOM 1843 N N . LEU A 1 241 ? -24.453 1.187 27.826 1.00 70.62 241 LEU A N 1
ATOM 1844 C CA . LEU A 1 241 ? -24.378 1.238 29.282 1.00 70.62 241 LEU A CA 1
ATOM 1845 C C . LEU A 1 241 ? -22.912 1.036 29.672 1.00 70.62 241 LEU A C 1
ATOM 1847 O O . LEU A 1 241 ? -22.334 0.022 29.279 1.00 70.62 241 LEU A O 1
ATOM 1851 N N . ALA A 1 242 ? -22.350 1.997 30.407 1.00 56.19 242 ALA A N 1
ATOM 1852 C CA . ALA A 1 242 ? -21.048 1.870 31.061 1.00 56.19 242 ALA A CA 1
ATOM 1853 C C . ALA A 1 242 ? -21.031 0.760 32.123 1.00 56.19 242 ALA A C 1
ATOM 1855 O O . ALA A 1 242 ? -22.084 0.551 32.780 1.00 56.19 242 ALA A O 1
#

Solvent-accessible surface area (backbone atoms only — not comparable to full-atom values): 13087 Å² total; per-residue (Å²): 127,85,76,74,74,42,65,66,31,84,89,37,68,24,33,37,30,54,40,48,76,44,49,79,48,58,73,25,78,53,70,80,27,46,76,45,76,38,51,42,44,78,70,51,73,68,36,50,52,48,18,49,50,48,35,31,58,77,41,57,36,34,30,42,16,44,22,46,37,63,67,62,47,70,72,42,54,58,35,27,31,41,49,36,39,33,22,78,56,41,80,78,53,74,91,52,56,51,46,48,52,68,41,28,29,40,27,82,55,80,50,54,26,37,28,42,40,64,90,44,32,65,41,30,12,46,43,45,44,26,25,52,40,17,15,47,56,49,69,57,38,15,37,67,91,39,62,56,25,64,52,57,93,56,37,13,33,35,45,27,36,26,75,94,40,89,36,63,40,83,39,63,53,94,52,86,62,47,62,44,81,56,46,41,61,63,46,51,43,27,81,73,43,68,36,36,60,46,80,82,82,56,18,74,40,86,93,50,35,37,63,60,54,54,48,100,85,70,51,70,45,63,94,71,57,76,84,71,75,48,51,96,83,58,42,83,29,73,31,96,61,130

Nearest PDB structures (foldseek):
  1bsw-assembly1_A  TM=5.578E-01  e=3.222E-03  Deinagkistrodon acutus
  3k7n-assembly1_A  TM=5.313E-01  e=7.204E-03  Naja atra
  1kug-assembly1_A  TM=5.441E-01  e=1.111E-02  Protobothrops mucrosquamatus

pLDDT: mean 94.83, std 6.28, range [47.41, 98.88]

Sequence (242 aa):
MAPTTLESRPGATAVVYLDFDGETVSGTSWRNGNTVNTEPAGFSDAEIIRTREIMAEDFSPFNMNITTNRAVYEQAPNNQKMLCIFTPTDTATPGSGGVAFINSFSSNANNPCWVYNIRNAKEAGDTGSHEVGHTLGLNHDGKGTTEYYRGHNDWAPIVGFSPGKPIAQWSFVEYSNASNTEDDIAIITNSRNNFGFIPDDHGDDIDNATELIANGAGIVDETQNRGILHNRQDTDVYSFLA

Secondary structure (DSSP, 8-state):
-PPP--BSSTT-SEEEEEE-S--EE-SSTGGGG--EE-------HHHHHHHHHHHHHHTTTBSEEEE--HHHHHHS-GGGEEEEEE-S-GGGSTT-SEE--TTGGGSSS---EEE---SSHHHHHHHHHHHHHHHTTPPP--BTTBSS---BTTEEETTS--TT-SEEE--S--STTBS----HHHHHTSGGGT--BPPP-SBSSTTSPEEP-B-TTSPBPTTTS-----STT---BEES--

Radius of gyration: 19.07 Å; Cα contacts (8 Å, |Δi|>4): 546; chains: 1; bounding box: 53×47×51 Å